Protein AF-A0A927ZRD4-F1 (afdb_monomer_lite)

Secondary structure (DSSP, 8-state):
-HHHHHHHHHHHHHHHHHHHHHHHHHHH--TTHHHHHHHHHHHHHHHHHT-GGGHHHHHHHHHHHHHHHHHHTHHHHHTT-S-HHHHHHHHHHHHHHHHHHHHHH-TTTHHHHHHHHHHHHHHHHHHHHHHHHHTTPPPPHHHHHHHHHHHHHHHHHHHHHHHHHHHHHHHTSPP---S------SSHHHHHHHHHHHHHHHTTSS-HHHHHHHHHHHHT-

Structure (mmCIF, N/CA/C/O backbone):
data_AF-A0A927ZRD4-F1
#
_entry.id   AF-A0A927ZRD4-F1
#
loop_
_atom_site.group_PDB
_atom_site.id
_atom_site.type_symbol
_atom_site.label_atom_id
_atom_site.label_alt_id
_atom_site.label_comp_id
_atom_site.label_asym_id
_atom_site.label_entity_id
_atom_site.label_seq_id
_atom_site.pdbx_PDB_ins_code
_atom_site.Cartn_x
_atom_site.Cartn_y
_atom_site.Cartn_z
_atom_site.occupancy
_atom_site.B_iso_or_equiv
_atom_site.auth_seq_id
_atom_site.auth_comp_id
_atom_site.auth_asym_id
_atom_site.auth_atom_id
_atom_site.pdbx_PDB_model_num
ATOM 1 N N . MET A 1 1 ? -7.670 -9.971 23.718 1.00 43.56 1 MET A N 1
ATOM 2 C CA . MET A 1 1 ? -6.197 -10.006 23.537 1.00 43.56 1 MET A CA 1
ATOM 3 C C . MET A 1 1 ? -5.772 -9.924 22.070 1.00 43.56 1 MET A C 1
ATOM 5 O O . MET A 1 1 ? -4.787 -9.259 21.791 1.00 43.56 1 MET A O 1
ATOM 9 N N . GLU A 1 2 ? -6.525 -10.505 21.134 1.00 60.00 2 GLU A N 1
ATOM 10 C CA . GLU A 1 2 ? -6.170 -10.626 19.706 1.00 60.00 2 GLU A CA 1
ATOM 11 C C . GLU A 1 2 ? -5.860 -9.298 18.975 1.00 60.00 2 GLU A C 1
ATOM 13 O O . GLU A 1 2 ? -4.863 -9.189 18.267 1.00 60.00 2 GLU A O 1
ATOM 18 N N . ASN A 1 3 ? -6.632 -8.236 19.227 1.00 72.81 3 ASN A N 1
ATOM 19 C CA . ASN A 1 3 ? -6.492 -6.964 18.502 1.00 72.81 3 ASN A CA 1
ATOM 20 C C . ASN A 1 3 ? -5.191 -6.188 18.832 1.00 72.81 3 ASN A C 1
ATOM 22 O O . ASN A 1 3 ? -4.640 -5.487 17.986 1.00 72.81 3 ASN A O 1
ATOM 26 N N . LYS A 1 4 ? -4.644 -6.341 20.050 1.00 82.62 4 LYS A N 1
ATOM 27 C CA . LYS A 1 4 ? -3.383 -5.677 20.439 1.00 82.62 4 LYS A CA 1
ATOM 28 C C . LYS A 1 4 ? -2.192 -6.255 19.668 1.00 82.62 4 LYS A C 1
ATOM 30 O O . LYS A 1 4 ? -1.323 -5.502 19.240 1.00 82.62 4 LYS A O 1
ATOM 35 N N . ASN A 1 5 ? -2.188 -7.570 19.455 1.00 90.88 5 ASN A N 1
ATOM 36 C CA . ASN A 1 5 ? -1.129 -8.248 18.711 1.00 90.88 5 ASN A CA 1
ATOM 37 C C . ASN A 1 5 ? -1.177 -7.874 17.225 1.00 90.88 5 ASN A C 1
ATOM 39 O O . ASN A 1 5 ? -0.147 -7.512 16.667 1.00 90.88 5 ASN A O 1
ATOM 43 N N . ILE A 1 6 ? -2.370 -7.854 16.616 1.00 93.75 6 ILE A N 1
ATOM 44 C CA . ILE A 1 6 ? -2.560 -7.426 15.218 1.00 93.75 6 ILE A CA 1
ATOM 45 C C . ILE A 1 6 ? -2.049 -5.995 15.015 1.00 93.75 6 ILE A C 1
ATOM 47 O O . ILE A 1 6 ? -1.264 -5.747 14.099 1.00 93.75 6 ILE A O 1
ATOM 51 N N . LYS A 1 7 ? -2.416 -5.063 15.905 1.00 94.81 7 LYS A N 1
ATOM 52 C CA . LYS A 1 7 ? -1.938 -3.678 15.829 1.00 94.81 7 LYS A CA 1
ATOM 53 C C . LYS A 1 7 ? -0.414 -3.592 15.902 1.00 94.81 7 LYS A C 1
ATOM 55 O O . LYS A 1 7 ? 0.190 -2.907 15.085 1.00 94.81 7 LYS A O 1
ATOM 60 N N . ASN A 1 8 ? 0.212 -4.291 16.849 1.00 95.44 8 ASN A N 1
ATOM 61 C CA . ASN A 1 8 ? 1.666 -4.261 17.016 1.00 95.44 8 ASN A CA 1
ATOM 62 C C . ASN A 1 8 ? 2.405 -4.818 15.791 1.00 95.44 8 ASN A C 1
ATOM 64 O O . ASN A 1 8 ? 3.410 -4.248 15.378 1.00 95.44 8 ASN A O 1
ATOM 68 N N . ILE A 1 9 ? 1.892 -5.892 15.184 1.00 96.38 9 ILE A N 1
ATOM 69 C CA . ILE A 1 9 ? 2.464 -6.445 13.949 1.00 96.38 9 ILE A CA 1
ATOM 70 C C . ILE A 1 9 ? 2.274 -5.457 12.791 1.00 96.38 9 ILE A C 1
ATOM 72 O O . ILE A 1 9 ? 3.209 -5.220 12.036 1.00 96.38 9 ILE A O 1
ATOM 76 N N . THR A 1 10 ? 1.109 -4.808 12.692 1.00 97.00 10 THR A N 1
ATOM 77 C CA . THR A 1 10 ? 0.860 -3.765 11.679 1.00 97.00 10 THR A CA 1
ATOM 78 C C . THR A 1 10 ? 1.853 -2.609 11.824 1.00 97.00 10 THR A C 1
ATOM 80 O O . THR A 1 10 ? 2.454 -2.186 10.841 1.00 97.00 10 THR A O 1
ATOM 83 N N . VAL A 1 11 ? 2.069 -2.129 13.056 1.00 97.56 11 VAL A N 1
ATOM 84 C CA . VAL A 1 11 ? 3.073 -1.099 13.369 1.00 97.56 11 VAL A CA 1
ATOM 85 C C . VAL A 1 11 ? 4.456 -1.547 12.913 1.00 97.56 11 VAL A C 1
ATOM 87 O O . VAL A 1 11 ? 5.153 -0.767 12.276 1.00 97.56 11 VAL A O 1
ATOM 90 N N . LEU A 1 12 ? 4.840 -2.795 13.196 1.00 97.75 12 LEU A N 1
ATOM 91 C CA . LEU A 1 12 ? 6.134 -3.332 12.786 1.00 97.75 12 LEU A CA 1
ATOM 92 C C . LEU A 1 12 ? 6.287 -3.344 11.259 1.00 97.75 12 LEU A C 1
ATOM 94 O O . LEU A 1 12 ? 7.311 -2.885 10.764 1.00 97.75 12 LEU A O 1
ATOM 98 N N . CYS A 1 13 ? 5.273 -3.801 10.514 1.00 97.88 13 CYS A N 1
ATOM 99 C CA . CYS A 1 13 ? 5.297 -3.788 9.048 1.00 97.88 13 CYS A CA 1
ATOM 100 C C . CYS A 1 13 ? 5.581 -2.383 8.505 1.00 97.88 13 CYS A C 1
ATOM 102 O O . CYS A 1 13 ? 6.523 -2.201 7.735 1.00 97.88 13 CYS A O 1
ATOM 104 N N . PHE A 1 14 ? 4.816 -1.381 8.948 1.00 97.62 14 PHE A N 1
ATOM 105 C CA . PHE A 1 14 ? 4.994 -0.009 8.471 1.00 97.62 14 PHE A CA 1
ATOM 106 C C . PHE A 1 14 ? 6.270 0.655 9.000 1.00 97.62 14 PHE A C 1
ATOM 108 O O . PHE A 1 14 ? 6.873 1.432 8.273 1.00 97.62 14 PHE A O 1
ATOM 115 N N . ALA A 1 15 ? 6.741 0.314 10.201 1.00 98.12 15 ALA A N 1
ATOM 116 C CA . ALA A 1 15 ? 8.007 0.827 10.726 1.00 98.12 15 ALA A CA 1
ATOM 117 C C . ALA A 1 15 ? 9.212 0.309 9.930 1.00 98.12 15 ALA A C 1
ATOM 119 O O . ALA A 1 15 ? 10.132 1.074 9.637 1.00 98.12 15 ALA A O 1
ATOM 120 N N . VAL A 1 16 ? 9.201 -0.969 9.535 1.00 98.00 16 VAL A N 1
ATOM 121 C CA . VAL A 1 16 ? 10.247 -1.525 8.666 1.00 98.00 16 VAL A CA 1
ATOM 122 C C . VAL A 1 16 ? 10.171 -0.899 7.272 1.00 98.00 16 VAL A C 1
ATOM 124 O O . VAL A 1 16 ? 11.209 -0.531 6.730 1.00 98.00 16 VAL A O 1
ATOM 127 N N . ILE A 1 17 ? 8.965 -0.690 6.728 1.00 96.69 17 ILE A N 1
ATOM 128 C CA . ILE A 1 17 ? 8.761 0.064 5.478 1.00 96.69 17 ILE A CA 1
ATOM 129 C C . ILE A 1 17 ? 9.369 1.468 5.583 1.00 96.69 17 ILE A C 1
ATOM 131 O O . ILE A 1 17 ? 10.148 1.844 4.715 1.00 96.69 17 ILE A O 1
ATOM 135 N N . THR A 1 18 ? 9.114 2.205 6.669 1.00 96.81 18 THR A N 1
ATOM 136 C CA . THR A 1 18 ? 9.734 3.519 6.900 1.00 96.81 18 THR A CA 1
ATOM 137 C C . THR A 1 18 ? 11.256 3.438 6.940 1.00 96.81 18 THR A C 1
ATOM 139 O O . THR A 1 18 ? 11.927 4.286 6.359 1.00 96.81 18 THR A O 1
ATOM 142 N N . GLY A 1 19 ? 11.824 2.411 7.577 1.00 96.25 19 GLY A N 1
ATOM 143 C CA . GLY A 1 19 ? 13.271 2.182 7.566 1.00 96.25 19 GLY A CA 1
ATOM 144 C C . GLY A 1 19 ? 13.828 1.965 6.155 1.00 96.25 19 GLY A C 1
ATOM 145 O O . GLY A 1 19 ? 14.865 2.532 5.809 1.00 96.25 19 GLY A O 1
ATOM 146 N N . ILE A 1 20 ? 13.118 1.202 5.321 1.00 94.25 20 ILE A N 1
ATOM 147 C CA . ILE A 1 20 ? 13.476 0.989 3.913 1.00 94.25 20 ILE A CA 1
ATOM 148 C C . ILE A 1 20 ? 13.349 2.297 3.112 1.00 94.25 20 ILE A C 1
ATOM 150 O O . ILE A 1 20 ? 14.254 2.633 2.350 1.00 94.25 20 ILE A O 1
ATOM 154 N N . ASP A 1 21 ? 12.283 3.075 3.316 1.00 93.19 21 ASP A N 1
ATOM 155 C CA . ASP A 1 21 ? 12.101 4.377 2.663 1.00 93.19 21 ASP A CA 1
ATOM 156 C C . ASP A 1 21 ? 13.238 5.350 3.031 1.00 93.19 21 ASP A C 1
ATOM 158 O O . ASP A 1 21 ? 13.761 6.054 2.165 1.00 93.19 21 ASP A O 1
ATOM 162 N N . ILE A 1 22 ? 13.672 5.363 4.300 1.00 94.31 22 ILE A N 1
ATOM 163 C CA . ILE A 1 22 ? 14.818 6.163 4.765 1.00 94.31 22 ILE A CA 1
ATOM 164 C C . ILE A 1 22 ? 16.103 5.695 4.082 1.00 94.31 22 ILE A C 1
ATOM 166 O O . ILE A 1 22 ? 16.878 6.523 3.601 1.00 94.31 22 ILE A O 1
ATOM 170 N N . PHE A 1 23 ? 16.327 4.382 4.000 1.00 92.44 23 PHE A N 1
ATOM 171 C CA . PHE A 1 23 ? 17.481 3.830 3.295 1.00 92.44 23 PHE A CA 1
ATOM 172 C C . PHE A 1 23 ? 17.508 4.286 1.829 1.00 92.44 23 PHE A C 1
ATOM 174 O O . PHE A 1 23 ? 18.545 4.756 1.354 1.00 92.44 23 PHE A O 1
ATOM 181 N N . TYR A 1 24 ? 16.373 4.237 1.126 1.00 89.81 24 TYR A N 1
ATOM 182 C CA . TYR A 1 24 ? 16.264 4.736 -0.247 1.00 89.81 24 TYR A CA 1
ATOM 183 C C . TYR A 1 24 ? 16.439 6.253 -0.354 1.00 89.81 24 TYR A C 1
ATOM 185 O O . TYR A 1 24 ? 17.014 6.735 -1.330 1.00 89.8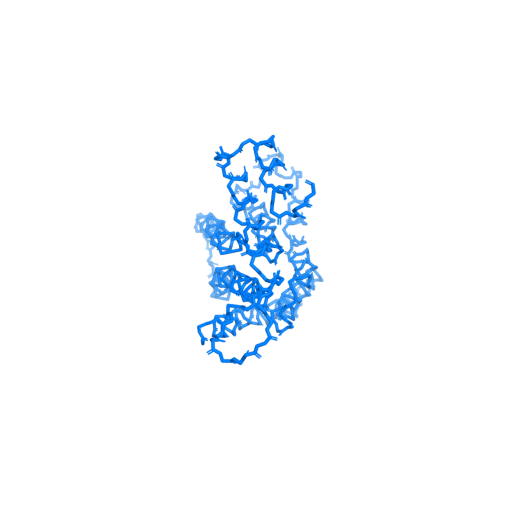1 24 TYR A O 1
ATOM 193 N N . LEU A 1 25 ? 15.966 7.031 0.621 1.00 89.88 25 LEU A N 1
ATOM 194 C CA . LEU A 1 25 ? 16.183 8.478 0.655 1.00 89.88 25 LEU A CA 1
ATOM 195 C C . LEU A 1 25 ? 17.678 8.817 0.762 1.00 89.88 25 LEU A C 1
ATOM 197 O O . LEU A 1 25 ? 18.161 9.664 0.013 1.00 89.88 25 LEU A O 1
ATOM 201 N N . VAL A 1 26 ? 18.406 8.131 1.648 1.00 88.75 26 VAL A N 1
ATOM 202 C CA . VAL A 1 26 ? 19.836 8.375 1.899 1.00 88.75 26 VAL A CA 1
ATOM 203 C C . VAL A 1 26 ? 20.713 7.882 0.748 1.00 88.75 26 VAL A C 1
ATOM 205 O O . VAL A 1 26 ? 21.649 8.569 0.354 1.00 88.75 26 VAL A O 1
ATOM 208 N N . THR A 1 27 ? 20.426 6.701 0.195 1.00 85.44 27 THR A N 1
ATOM 209 C CA . THR A 1 27 ? 21.297 6.073 -0.816 1.00 85.44 27 THR A CA 1
ATOM 210 C C . THR A 1 27 ? 21.056 6.578 -2.234 1.00 85.44 27 THR A C 1
ATOM 212 O O . THR A 1 27 ? 22.009 6.682 -3.001 1.00 85.44 27 THR A O 1
ATOM 215 N N . ALA A 1 28 ? 19.816 6.921 -2.594 1.00 73.44 28 ALA A N 1
ATOM 216 C CA . ALA A 1 28 ? 19.490 7.379 -3.944 1.00 73.44 28 ALA A CA 1
ATOM 217 C C . ALA A 1 28 ? 19.459 8.914 -4.082 1.00 73.44 28 ALA A C 1
ATOM 219 O O . ALA A 1 28 ? 19.355 9.409 -5.202 1.00 73.44 28 ALA A O 1
ATOM 220 N N . PHE A 1 29 ? 19.515 9.684 -2.982 1.00 62.12 29 PHE A N 1
ATOM 221 C CA . PHE A 1 29 ? 19.408 11.159 -2.978 1.00 62.12 29 PHE A CA 1
ATOM 222 C C . PHE A 1 29 ? 18.219 11.701 -3.794 1.00 62.12 29 PHE A C 1
ATOM 224 O O . PHE A 1 29 ? 18.262 12.769 -4.403 1.00 62.12 29 PHE A O 1
ATOM 231 N N . HIS A 1 30 ? 17.117 10.955 -3.822 1.00 67.69 30 HIS A N 1
ATOM 232 C CA . HIS A 1 30 ? 15.898 11.386 -4.491 1.00 67.69 30 HIS A CA 1
ATOM 233 C C . HIS A 1 30 ? 15.003 12.081 -3.469 1.00 67.69 30 HIS A C 1
ATOM 235 O O . HIS A 1 30 ? 14.360 11.417 -2.661 1.00 67.69 30 HIS A O 1
ATOM 241 N N . TYR A 1 31 ? 14.913 13.415 -3.532 1.00 66.81 31 TYR A N 1
ATOM 242 C CA . TYR A 1 31 ? 14.034 14.225 -2.667 1.00 66.81 31 TYR A CA 1
ATOM 243 C C . TYR A 1 31 ? 12.572 13.744 -2.668 1.00 66.81 31 TYR A C 1
ATOM 245 O O . TYR A 1 31 ? 11.834 13.984 -1.721 1.00 66.81 31 TYR A O 1
ATOM 253 N N . TRP A 1 32 ? 12.152 13.010 -3.699 1.00 68.19 32 TRP A N 1
ATOM 254 C CA . TRP A 1 32 ? 10.826 12.398 -3.790 1.00 68.19 32 TRP A CA 1
ATOM 255 C C . TRP A 1 32 ? 10.602 11.262 -2.787 1.00 68.19 32 TRP A C 1
ATOM 257 O O . TRP A 1 32 ? 9.475 11.083 -2.326 1.00 68.19 32 TRP A O 1
ATOM 267 N N . ASN A 1 33 ? 11.662 10.571 -2.363 1.00 81.81 33 ASN A N 1
ATOM 268 C CA . ASN A 1 33 ? 11.584 9.548 -1.320 1.00 81.81 33 ASN A CA 1
ATOM 269 C C . ASN A 1 33 ? 11.241 10.160 0.047 1.00 81.81 33 ASN A C 1
ATOM 271 O O . ASN A 1 33 ? 10.740 9.455 0.917 1.00 81.81 33 ASN A O 1
ATOM 275 N N . LEU A 1 34 ? 11.418 11.480 0.224 1.00 90.56 34 LEU A N 1
ATOM 276 C CA . LEU A 1 34 ? 10.986 12.181 1.433 1.00 90.56 34 LEU A CA 1
ATOM 277 C C . LEU A 1 34 ? 9.472 12.064 1.629 1.00 90.56 34 LEU A C 1
ATOM 279 O O . LEU A 1 34 ? 9.022 11.879 2.754 1.00 90.56 34 LEU A O 1
ATOM 283 N N . SER A 1 35 ? 8.688 12.128 0.545 1.00 92.81 35 SER A N 1
ATOM 284 C CA . SER A 1 35 ? 7.236 11.943 0.634 1.00 92.81 35 SER A CA 1
ATOM 285 C C . SER A 1 35 ? 6.880 10.543 1.136 1.00 92.81 35 SER A C 1
ATOM 287 O O . SER A 1 35 ? 6.097 10.429 2.071 1.00 92.81 35 SER A O 1
ATOM 289 N N . SER A 1 36 ? 7.526 9.490 0.629 1.00 92.56 36 SER A N 1
ATOM 290 C CA . SER A 1 36 ? 7.322 8.121 1.117 1.00 92.56 36 SER A CA 1
ATOM 291 C C . SER A 1 36 ? 7.683 7.974 2.595 1.00 92.56 36 SER A C 1
ATOM 293 O O . SER A 1 36 ? 6.879 7.441 3.354 1.00 92.56 36 SER A O 1
ATOM 295 N N . VAL A 1 37 ? 8.829 8.525 3.024 1.00 95.44 37 VAL A N 1
ATOM 296 C CA . VAL A 1 37 ? 9.261 8.515 4.435 1.00 95.44 37 VAL A CA 1
ATOM 297 C C . VAL A 1 37 ? 8.241 9.213 5.332 1.00 95.44 37 VAL A C 1
ATOM 299 O O . VAL A 1 37 ? 7.834 8.660 6.351 1.00 95.44 37 VAL A O 1
ATOM 302 N N . LEU A 1 38 ? 7.807 10.423 4.962 1.00 95.44 38 LEU A N 1
ATOM 303 C CA . LEU A 1 38 ? 6.792 11.163 5.716 1.00 95.44 38 LEU A CA 1
ATOM 304 C C . LEU A 1 38 ? 5.470 10.394 5.754 1.00 95.44 38 LEU A C 1
ATOM 306 O O . LEU A 1 38 ? 4.830 10.313 6.803 1.00 95.44 38 LEU A O 1
ATOM 310 N N . GLY A 1 39 ? 5.089 9.798 4.625 1.00 95.75 39 GLY A N 1
ATOM 311 C CA . GLY A 1 39 ? 3.897 8.981 4.490 1.00 95.75 39 GLY A CA 1
ATOM 312 C C . GLY A 1 39 ? 3.902 7.802 5.452 1.00 95.75 39 GLY A C 1
ATOM 313 O O . GLY A 1 39 ? 3.042 7.715 6.328 1.00 95.75 39 GLY A O 1
ATOM 314 N N . SER A 1 40 ? 4.897 6.921 5.338 1.00 95.88 40 SER A N 1
ATOM 315 C CA . SER A 1 40 ? 4.995 5.710 6.154 1.00 95.88 40 SER A CA 1
ATOM 316 C C . SER A 1 40 ? 5.197 6.023 7.642 1.00 95.88 40 SER A C 1
ATOM 318 O O . SER A 1 40 ? 4.539 5.402 8.481 1.00 95.88 40 SER A O 1
ATOM 320 N N . ALA A 1 41 ? 5.977 7.053 7.990 1.00 97.44 41 ALA A N 1
ATOM 321 C CA . ALA A 1 41 ? 6.132 7.495 9.377 1.00 97.44 41 ALA A CA 1
ATOM 322 C C . ALA A 1 41 ? 4.801 7.968 9.993 1.00 97.44 41 ALA A C 1
ATOM 324 O O . ALA A 1 41 ? 4.473 7.604 11.125 1.00 97.44 41 ALA A O 1
ATOM 325 N N . LEU A 1 42 ? 3.991 8.730 9.248 1.00 97.56 42 LEU A N 1
ATOM 326 C CA . LEU A 1 42 ? 2.665 9.153 9.706 1.00 97.56 42 LEU A CA 1
ATOM 327 C C . LEU A 1 42 ? 1.709 7.969 9.888 1.00 97.56 42 LEU A C 1
ATOM 329 O O . LEU A 1 42 ? 0.930 7.972 10.841 1.00 97.56 42 LEU A O 1
ATOM 333 N N . LEU A 1 43 ? 1.787 6.936 9.042 1.00 97.44 43 LEU A N 1
ATOM 334 C CA . LEU A 1 43 ? 0.999 5.708 9.222 1.00 97.44 43 LEU A CA 1
ATOM 335 C C . LEU A 1 43 ? 1.375 4.978 10.519 1.00 97.44 43 LEU A C 1
ATOM 337 O O . LEU A 1 43 ? 0.488 4.545 11.259 1.00 97.44 43 LEU A O 1
ATOM 341 N N . VAL A 1 44 ? 2.669 4.900 10.841 1.00 97.94 44 VAL A N 1
ATOM 342 C CA . VAL A 1 44 ? 3.153 4.346 12.116 1.00 97.94 44 VAL A CA 1
ATOM 343 C C . VAL A 1 44 ? 2.615 5.153 13.299 1.00 97.94 44 VAL A C 1
ATOM 345 O O . VAL A 1 44 ? 2.054 4.578 14.235 1.00 97.94 44 VAL A O 1
ATOM 348 N N . ILE A 1 45 ? 2.717 6.484 13.250 1.00 97.31 45 ILE A N 1
ATOM 349 C CA . ILE A 1 45 ? 2.216 7.368 14.313 1.00 97.31 45 ILE A CA 1
ATOM 350 C C . ILE A 1 45 ? 0.696 7.229 14.467 1.00 97.31 45 ILE A C 1
ATOM 352 O O . ILE A 1 45 ? 0.200 7.143 15.594 1.00 97.31 45 ILE A O 1
ATOM 356 N N . ALA A 1 46 ? -0.052 7.150 13.365 1.00 96.31 46 ALA A N 1
ATOM 357 C CA . ALA A 1 46 ? -1.498 6.945 13.383 1.00 96.31 46 ALA A CA 1
ATOM 358 C C . ALA A 1 46 ? -1.876 5.641 14.106 1.00 96.31 46 ALA A C 1
ATOM 360 O O . ALA A 1 46 ? -2.782 5.637 14.939 1.00 96.31 46 ALA A O 1
ATOM 361 N N . LEU A 1 47 ? -1.150 4.546 13.861 1.00 95.69 47 LEU A N 1
ATOM 362 C CA . LEU A 1 47 ? -1.371 3.264 14.540 1.00 95.69 47 LEU A CA 1
ATOM 363 C C . LEU A 1 47 ? -0.984 3.301 16.026 1.00 95.69 47 LEU A C 1
ATOM 365 O O . LEU A 1 47 ? -1.712 2.775 16.876 1.00 95.69 47 LEU A O 1
ATOM 369 N N . LEU A 1 48 ? 0.149 3.923 16.362 1.00 95.00 48 LEU A N 1
ATOM 370 C CA . LEU A 1 48 ? 0.607 4.050 17.748 1.00 95.00 48 LEU A CA 1
ATOM 371 C C . LEU A 1 48 ? -0.390 4.858 18.583 1.00 95.00 48 LEU A C 1
ATOM 373 O O . LEU A 1 48 ? -0.822 4.399 19.642 1.00 95.00 48 LEU A O 1
ATOM 377 N N . THR A 1 49 ? -0.827 6.001 18.054 1.00 94.25 49 THR A N 1
ATOM 378 C CA . THR A 1 49 ? -1.820 6.882 18.690 1.00 94.25 49 THR A CA 1
ATOM 379 C C . THR A 1 49 ? -3.251 6.360 18.572 1.00 94.25 49 THR A C 1
ATOM 381 O O . THR A 1 49 ? -4.126 6.810 19.300 1.00 94.25 49 THR A O 1
ATOM 384 N N . SER A 1 50 ? -3.491 5.357 17.717 1.00 92.50 50 SER A N 1
ATOM 385 C CA . SER A 1 50 ? -4.829 4.836 17.395 1.00 92.50 50 SER A CA 1
ATOM 386 C C . SER A 1 50 ? -5.775 5.921 16.853 1.00 92.50 50 SER A C 1
ATOM 388 O O . SER A 1 50 ? -6.986 5.845 17.051 1.00 92.50 50 SER A O 1
ATOM 390 N N . THR A 1 51 ? -5.220 6.909 16.141 1.00 92.31 51 THR A N 1
ATOM 391 C CA . THR A 1 51 ? -5.954 8.046 15.574 1.00 92.31 51 THR A CA 1
ATOM 392 C C . THR A 1 51 ? -6.088 7.880 14.057 1.00 92.31 51 THR A C 1
ATOM 394 O O . THR A 1 51 ? -5.141 8.185 13.326 1.00 92.31 51 THR A O 1
ATOM 397 N N . PRO A 1 52 ? -7.247 7.432 13.536 1.00 90.94 52 PRO A N 1
ATOM 398 C CA . PRO A 1 52 ? -7.397 7.123 12.114 1.00 90.94 52 PRO A CA 1
ATOM 399 C C . PRO A 1 52 ? -7.208 8.351 11.218 1.00 90.94 52 PRO A C 1
ATOM 401 O O . PRO A 1 52 ? -6.651 8.234 10.130 1.00 90.94 52 PRO A O 1
ATOM 404 N N . LEU A 1 53 ? -7.585 9.546 11.682 1.00 91.88 53 LEU A N 1
ATOM 405 C CA . LEU A 1 53 ? -7.457 10.779 10.901 1.00 91.88 53 LEU A CA 1
ATOM 406 C C . LEU A 1 53 ? -5.994 11.125 10.565 1.00 91.88 53 LEU A C 1
ATOM 408 O O . LEU A 1 53 ? -5.730 11.656 9.490 1.00 91.88 53 LEU A O 1
ATOM 412 N N . LEU A 1 54 ? -5.032 10.758 11.425 1.00 91.94 54 LEU A N 1
ATOM 413 C CA . LEU A 1 54 ? -3.601 10.960 11.152 1.00 91.94 54 LEU A CA 1
ATOM 414 C C . LEU A 1 54 ? -3.090 10.099 9.989 1.00 91.94 54 LEU A C 1
ATOM 416 O O . LEU A 1 54 ? -2.067 10.426 9.394 1.00 91.94 54 LEU A O 1
ATOM 420 N N . SER A 1 55 ? -3.793 9.020 9.637 1.00 94.62 55 SER A N 1
ATOM 421 C CA . SER A 1 55 ? -3.396 8.191 8.497 1.00 94.62 55 SER A CA 1
ATOM 422 C C . SER A 1 55 ? -3.680 8.845 7.147 1.00 94.62 55 SER A C 1
ATOM 424 O O . SER A 1 55 ? -3.015 8.516 6.171 1.00 94.62 55 SER A O 1
ATOM 426 N N . VAL A 1 56 ? -4.620 9.796 7.083 1.00 95.50 56 VAL A N 1
ATOM 427 C CA . VAL A 1 56 ? -4.986 10.502 5.846 1.00 95.50 56 VAL A CA 1
ATOM 428 C C . VAL A 1 56 ? -3.782 11.212 5.225 1.00 95.50 56 VAL A C 1
ATOM 430 O O . VAL A 1 56 ? -3.442 10.872 4.092 1.00 95.50 56 VAL A O 1
ATOM 433 N N . PRO A 1 57 ? -3.080 12.134 5.918 1.00 96.06 57 PRO A N 1
ATOM 434 C CA . PRO A 1 57 ? -1.887 12.753 5.348 1.00 96.06 57 PRO A CA 1
ATOM 435 C C . PRO A 1 57 ? -0.794 11.719 5.051 1.00 96.06 57 PRO A C 1
ATOM 437 O O . PRO A 1 57 ? -0.113 11.850 4.040 1.00 96.06 57 PRO A O 1
ATOM 440 N N . GLY A 1 58 ? -0.672 10.657 5.859 1.00 95.69 58 GLY A N 1
ATOM 441 C CA . GLY A 1 58 ? 0.267 9.564 5.598 1.00 95.69 58 GLY A CA 1
ATOM 442 C C . GLY A 1 58 ? 0.036 8.894 4.239 1.00 95.69 58 GLY A C 1
ATOM 443 O O . GLY A 1 58 ? 0.957 8.746 3.438 1.00 95.69 58 GLY A O 1
ATOM 444 N N . PHE A 1 59 ? -1.217 8.565 3.933 1.00 95.94 59 PHE A N 1
ATOM 445 C CA . PHE A 1 59 ? -1.592 8.008 2.638 1.00 95.94 59 PHE A CA 1
ATOM 446 C C . PHE A 1 59 ? -1.485 9.014 1.497 1.00 95.94 59 PHE A C 1
ATOM 448 O O . PHE A 1 59 ? -1.026 8.641 0.423 1.00 95.94 59 PHE A O 1
ATOM 455 N N . VAL A 1 60 ? -1.834 10.286 1.715 1.00 95.44 60 VAL A N 1
ATOM 456 C CA . VAL A 1 60 ? -1.632 11.339 0.706 1.00 95.44 60 VAL A CA 1
ATOM 457 C C . VAL A 1 60 ? -0.160 11.417 0.309 1.00 95.44 60 VAL A C 1
ATOM 459 O O . VAL A 1 60 ? 0.148 11.369 -0.878 1.00 95.44 60 VAL A O 1
ATOM 462 N N . PHE A 1 61 ? 0.752 11.466 1.282 1.00 95.06 61 PHE A N 1
ATOM 463 C CA . PHE A 1 61 ? 2.185 11.475 1.007 1.00 95.06 61 PHE A CA 1
ATOM 464 C C . PHE A 1 61 ? 2.657 10.196 0.301 1.00 95.06 61 PHE A C 1
ATOM 466 O O . PHE A 1 61 ? 3.427 10.288 -0.653 1.00 95.06 61 PHE A O 1
ATOM 473 N N . GLY A 1 62 ? 2.144 9.025 0.695 1.00 92.12 62 GLY A N 1
ATOM 474 C CA . GLY A 1 62 ? 2.445 7.748 0.035 1.00 92.12 62 GLY A CA 1
ATOM 475 C C . GLY A 1 62 ? 1.963 7.652 -1.421 1.00 92.12 62 GLY A C 1
ATOM 476 O O . GLY A 1 62 ? 2.572 6.953 -2.225 1.00 92.12 62 GLY A O 1
ATOM 477 N N . ILE A 1 63 ? 0.911 8.388 -1.796 1.00 94.00 63 ILE A N 1
ATOM 478 C CA . ILE A 1 63 ? 0.371 8.417 -3.166 1.00 94.00 63 ILE A CA 1
ATOM 479 C C . ILE A 1 63 ? 1.239 9.257 -4.121 1.00 94.00 63 ILE A C 1
ATOM 481 O O . ILE A 1 63 ? 1.269 8.989 -5.326 1.00 94.00 63 ILE A O 1
ATOM 485 N N . ILE A 1 64 ? 1.950 10.271 -3.615 1.00 93.50 64 ILE A N 1
ATOM 486 C CA . ILE A 1 64 ? 2.680 11.257 -4.435 1.00 93.50 64 ILE A CA 1
ATOM 487 C C . ILE A 1 64 ? 3.632 10.611 -5.458 1.00 93.50 64 ILE A C 1
ATOM 489 O O . ILE A 1 64 ? 3.580 11.014 -6.627 1.00 93.50 64 ILE A O 1
ATOM 493 N N . PRO A 1 65 ? 4.465 9.608 -5.108 1.00 91.06 65 PRO A N 1
ATOM 494 C CA . PRO A 1 65 ? 5.348 8.959 -6.076 1.00 91.06 65 PRO A CA 1
ATOM 495 C C . PRO A 1 65 ? 4.596 8.344 -7.262 1.00 91.06 65 PRO A C 1
ATOM 497 O O . PRO A 1 65 ? 5.058 8.439 -8.403 1.00 91.06 65 PRO A O 1
ATOM 500 N N . ALA A 1 66 ? 3.422 7.757 -7.015 1.00 92.62 66 ALA A N 1
ATOM 501 C CA . ALA A 1 66 ? 2.595 7.144 -8.048 1.00 92.62 66 ALA A CA 1
ATOM 502 C C . ALA A 1 66 ? 1.961 8.202 -8.964 1.00 92.62 66 ALA A C 1
ATOM 504 O O . ALA A 1 66 ? 2.098 8.106 -10.184 1.00 92.62 66 ALA A O 1
ATOM 505 N N . ILE A 1 67 ? 1.363 9.258 -8.391 1.00 93.94 67 ILE A N 1
ATOM 506 C CA . ILE A 1 67 ? 0.805 10.385 -9.165 1.00 93.94 67 ILE A CA 1
ATOM 507 C C . ILE A 1 67 ? 1.883 11.023 -10.037 1.00 93.94 67 ILE A C 1
ATOM 509 O O . ILE A 1 67 ? 1.668 11.245 -11.226 1.00 93.94 67 ILE A O 1
ATOM 513 N N . ARG A 1 68 ? 3.059 11.297 -9.466 1.00 91.62 68 ARG A N 1
ATOM 514 C CA . ARG A 1 68 ? 4.177 11.894 -10.198 1.00 91.62 68 ARG A CA 1
ATOM 515 C C . ARG A 1 68 ? 4.608 11.012 -11.363 1.00 91.62 68 ARG A C 1
ATOM 517 O O . ARG A 1 68 ? 4.791 11.518 -12.465 1.00 91.62 68 ARG A O 1
ATOM 524 N N . SER A 1 69 ? 4.808 9.720 -11.113 1.00 91.56 69 SER A N 1
ATOM 525 C CA . SER A 1 69 ? 5.290 8.795 -12.142 1.00 91.56 69 SER A CA 1
ATOM 526 C C . SER A 1 69 ? 4.297 8.690 -13.296 1.00 91.56 69 SER A C 1
ATOM 528 O O . SER A 1 69 ? 4.709 8.734 -14.452 1.00 91.56 69 SER A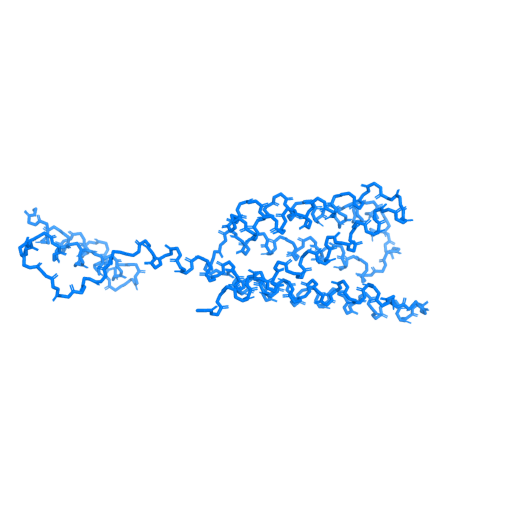 O 1
ATOM 530 N N . PHE A 1 70 ? 2.998 8.672 -12.987 1.00 93.81 70 PHE A N 1
ATOM 531 C CA . PHE A 1 70 ? 1.941 8.753 -13.987 1.00 93.81 70 PHE A CA 1
ATOM 532 C C . PHE A 1 70 ? 1.976 10.077 -14.767 1.00 93.81 70 PHE A C 1
ATOM 534 O O . PHE A 1 70 ? 1.995 10.068 -15.995 1.00 93.81 70 PHE A O 1
ATOM 541 N N . ALA A 1 71 ? 2.045 11.216 -14.070 1.00 94.12 71 ALA A N 1
ATOM 542 C CA . ALA A 1 71 ? 2.012 12.542 -14.685 1.00 94.12 71 ALA A CA 1
ATOM 543 C C . ALA A 1 71 ? 3.217 12.811 -15.600 1.00 94.12 71 ALA A C 1
ATOM 545 O O . ALA A 1 71 ? 3.046 13.288 -16.719 1.00 94.12 71 ALA A O 1
ATOM 546 N N . LEU A 1 72 ? 4.433 12.469 -15.161 1.00 93.38 72 LEU A N 1
ATOM 547 C CA . LEU A 1 72 ? 5.649 12.690 -15.952 1.00 93.38 72 LEU A CA 1
ATOM 548 C C . LEU A 1 72 ? 5.706 11.820 -17.209 1.00 93.38 72 LEU A C 1
ATOM 550 O O . LEU A 1 72 ? 6.290 12.227 -18.208 1.00 93.38 72 LEU A O 1
ATOM 554 N N . ASN A 1 73 ? 5.086 10.642 -17.170 1.00 94.19 73 ASN A N 1
ATOM 555 C CA . ASN A 1 73 ? 5.048 9.730 -18.305 1.00 94.19 73 ASN A CA 1
ATOM 556 C C . ASN A 1 73 ? 3.770 9.869 -19.136 1.00 94.19 73 ASN A C 1
ATOM 558 O O . ASN A 1 73 ? 3.597 9.110 -20.083 1.00 94.19 73 ASN A O 1
ATOM 562 N N . PHE A 1 74 ? 2.892 10.833 -18.843 1.00 93.69 74 PHE A N 1
ATOM 563 C CA . PHE A 1 74 ? 1.592 10.950 -19.507 1.00 93.69 74 PHE A CA 1
ATOM 564 C C . PHE A 1 74 ? 1.711 11.039 -21.034 1.00 93.69 74 PHE A C 1
ATOM 566 O O . PHE A 1 74 ? 1.019 10.319 -21.749 1.00 93.69 74 PHE A O 1
ATOM 573 N N . TYR A 1 75 ? 2.655 11.840 -21.540 1.00 95.56 75 TYR A N 1
ATOM 574 C CA . TYR A 1 75 ? 2.929 11.923 -22.977 1.00 95.56 75 TYR A CA 1
ATOM 575 C C . TYR A 1 75 ? 3.394 10.580 -23.568 1.00 95.56 75 TYR A C 1
ATOM 577 O O . TYR A 1 75 ? 2.963 10.180 -24.645 1.00 95.56 75 TYR A O 1
ATOM 585 N N . ALA A 1 76 ? 4.257 9.848 -22.869 1.00 95.19 76 ALA A N 1
ATOM 586 C CA . ALA A 1 76 ? 4.724 8.543 -23.330 1.00 95.19 76 ALA A CA 1
ATOM 587 C C . ALA A 1 76 ? 3.608 7.480 -23.265 1.00 95.19 76 ALA A C 1
ATOM 589 O O . ALA A 1 76 ? 3.541 6.606 -24.126 1.00 95.19 76 ALA A O 1
ATOM 590 N N . ILE A 1 77 ? 2.696 7.585 -22.290 1.00 93.88 77 ILE A N 1
ATOM 591 C CA . ILE A 1 77 ? 1.515 6.723 -22.157 1.00 93.88 77 ILE A CA 1
ATOM 592 C C . ILE A 1 77 ? 0.585 6.894 -23.360 1.00 93.88 77 ILE A C 1
ATOM 594 O O . ILE A 1 77 ? 0.224 5.900 -23.984 1.00 93.88 77 ILE A O 1
ATOM 598 N N . ILE A 1 78 ? 0.222 8.132 -23.720 1.00 94.50 78 ILE A N 1
ATOM 599 C CA . ILE A 1 78 ? -0.709 8.379 -24.839 1.00 94.50 78 ILE A CA 1
ATOM 600 C C . ILE A 1 78 ? -0.142 7.923 -26.190 1.00 94.50 78 ILE A C 1
ATOM 602 O O . ILE A 1 78 ? -0.905 7.588 -27.089 1.00 94.50 78 ILE A O 1
ATOM 606 N N . ASN A 1 79 ? 1.186 7.874 -26.318 1.00 95.75 79 ASN A N 1
ATOM 607 C CA . ASN A 1 79 ? 1.877 7.396 -27.514 1.00 95.75 79 ASN A CA 1
ATOM 608 C C . ASN A 1 79 ? 2.201 5.889 -27.471 1.00 95.75 79 ASN A C 1
ATOM 610 O O . ASN A 1 79 ? 2.827 5.373 -28.393 1.00 95.75 79 ASN A O 1
ATOM 614 N N . GLY A 1 80 ? 1.794 5.175 -26.414 1.00 93.44 80 GLY A N 1
ATOM 615 C CA . GLY A 1 80 ? 1.987 3.727 -26.289 1.00 93.44 80 GLY A CA 1
ATOM 616 C C . GLY A 1 80 ? 3.429 3.287 -26.016 1.00 93.44 80 GLY A C 1
ATOM 617 O O . GLY A 1 80 ? 3.754 2.122 -26.212 1.00 93.44 80 GLY A O 1
ATOM 618 N N . TRP A 1 81 ? 4.305 4.190 -25.568 1.00 95.25 81 TRP A N 1
ATOM 619 C CA . TRP A 1 81 ? 5.718 3.883 -25.292 1.00 95.25 81 TRP A CA 1
ATOM 620 C C . TRP A 1 81 ? 5.950 3.284 -23.906 1.00 95.25 81 TRP A C 1
ATOM 622 O O . TRP A 1 81 ? 7.039 2.797 -23.613 1.00 95.25 81 TRP A O 1
ATOM 632 N N . ILE A 1 82 ? 4.943 3.346 -23.035 1.00 94.75 82 ILE A N 1
ATOM 633 C CA . ILE A 1 82 ? 5.027 2.836 -21.671 1.00 94.75 82 ILE A CA 1
ATOM 634 C C . ILE A 1 82 ? 4.330 1.474 -21.594 1.00 94.75 82 ILE A C 1
ATOM 636 O O . ILE A 1 82 ? 3.137 1.390 -21.898 1.00 94.75 82 ILE A O 1
ATOM 640 N N . PRO A 1 83 ? 5.028 0.421 -21.136 1.00 94.00 83 PRO A N 1
ATOM 641 C CA . PRO A 1 83 ? 4.426 -0.879 -20.877 1.00 94.00 83 PRO A CA 1
ATOM 642 C C . PRO A 1 83 ? 3.223 -0.785 -19.936 1.00 94.00 83 PRO A C 1
ATOM 644 O O . PRO A 1 83 ? 3.268 -0.105 -18.905 1.00 94.00 83 PRO A O 1
ATOM 647 N N . LEU A 1 84 ? 2.166 -1.544 -20.239 1.00 92.56 84 LEU A N 1
ATOM 648 C CA . LEU A 1 84 ? 0.939 -1.568 -19.438 1.00 92.56 84 LEU A CA 1
ATOM 649 C C . LEU A 1 84 ? 1.206 -1.905 -17.960 1.00 92.56 84 LEU A C 1
ATOM 651 O O . LEU A 1 84 ? 0.557 -1.346 -17.082 1.00 92.56 84 LEU A O 1
ATOM 655 N N . ALA A 1 85 ? 2.194 -2.759 -17.675 1.00 94.31 85 ALA A N 1
ATOM 656 C CA . ALA A 1 85 ? 2.592 -3.116 -16.312 1.00 94.31 85 ALA A CA 1
ATOM 657 C C . ALA A 1 85 ? 3.025 -1.900 -15.468 1.00 94.31 85 ALA A C 1
ATOM 659 O O . ALA A 1 85 ? 2.684 -1.813 -14.290 1.00 94.31 85 ALA A O 1
ATOM 660 N N . LEU A 1 86 ? 3.718 -0.919 -16.062 1.00 93.2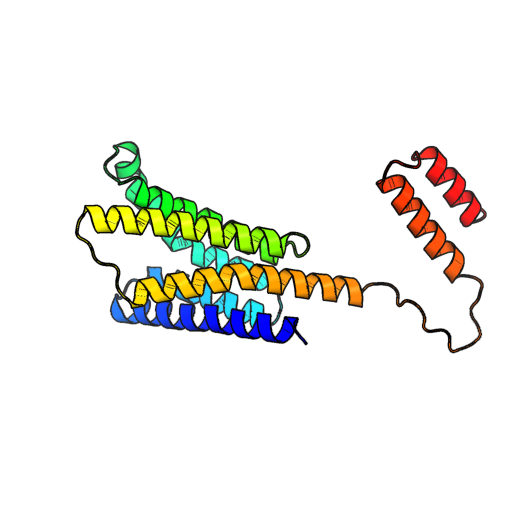5 86 LEU A N 1
ATOM 661 C CA . LEU A 1 86 ? 4.117 0.307 -15.358 1.00 93.25 86 LEU A CA 1
ATOM 662 C C . LEU A 1 86 ? 2.919 1.226 -15.101 1.00 93.25 86 LEU A C 1
ATOM 664 O O . LEU A 1 86 ? 2.803 1.808 -14.023 1.00 93.25 86 LEU A O 1
ATOM 668 N N . ILE A 1 87 ? 1.993 1.302 -16.058 1.00 94.19 87 ILE A N 1
ATOM 669 C CA . ILE A 1 87 ? 0.751 2.070 -15.912 1.00 94.19 87 ILE A CA 1
ATOM 670 C C . ILE A 1 87 ? -0.106 1.473 -14.788 1.00 94.19 87 ILE A C 1
ATOM 672 O O . ILE A 1 87 ? -0.554 2.201 -13.900 1.00 94.19 87 ILE A O 1
ATOM 676 N N . LEU A 1 88 ? -0.277 0.146 -14.787 1.00 93.94 88 LEU A N 1
ATOM 677 C CA . LEU A 1 88 ? -0.960 -0.592 -13.723 1.00 93.94 88 LEU A CA 1
ATOM 678 C C . LEU A 1 88 ? -0.275 -0.387 -12.372 1.00 93.94 88 LEU A C 1
ATOM 680 O O . LEU A 1 88 ? -0.966 -0.233 -11.368 1.00 93.94 88 LEU A O 1
ATOM 684 N N . ASN A 1 89 ? 1.057 -0.311 -12.341 1.00 93.31 89 ASN A N 1
ATOM 685 C CA . ASN A 1 89 ? 1.795 -0.011 -11.122 1.00 93.31 89 ASN A CA 1
ATOM 686 C C . ASN A 1 89 ? 1.447 1.366 -10.539 1.00 93.31 89 ASN A C 1
ATOM 688 O O . ASN A 1 89 ? 1.180 1.492 -9.344 1.00 93.31 89 ASN A O 1
ATOM 692 N N . TRP A 1 90 ? 1.393 2.410 -11.362 1.00 94.75 90 TRP A N 1
ATOM 693 C CA . TRP A 1 90 ? 1.100 3.754 -10.862 1.00 94.75 90 TRP A CA 1
ATOM 694 C C . TRP A 1 90 ? -0.375 3.936 -10.504 1.00 94.75 90 TRP A C 1
ATOM 696 O O . TRP A 1 90 ? -0.683 4.381 -9.400 1.00 94.75 90 TRP A O 1
ATOM 706 N N . ILE A 1 91 ? -1.294 3.536 -11.386 1.00 95.00 91 ILE A N 1
ATOM 707 C CA . ILE A 1 91 ? -2.737 3.641 -11.118 1.00 95.00 91 ILE A CA 1
ATOM 708 C C . ILE A 1 91 ? -3.122 2.743 -9.939 1.00 95.00 91 ILE A C 1
ATOM 710 O O . ILE A 1 91 ? -3.823 3.182 -9.028 1.00 95.00 91 ILE A O 1
ATOM 714 N N . GLY A 1 92 ? -2.618 1.507 -9.917 1.00 94.94 92 GLY A N 1
ATOM 715 C CA . GLY A 1 92 ? -2.831 0.566 -8.823 1.00 94.94 92 GLY A CA 1
ATOM 716 C C . GLY A 1 92 ? -2.333 1.119 -7.492 1.00 94.94 92 GLY A C 1
ATOM 717 O O . GLY A 1 92 ? -3.062 1.050 -6.510 1.00 94.94 92 GLY A O 1
ATOM 718 N N . GLY A 1 93 ? -1.156 1.755 -7.463 1.00 94.25 93 GLY A N 1
ATOM 719 C CA . GLY A 1 93 ? -0.647 2.428 -6.264 1.00 94.25 93 GLY A CA 1
ATOM 720 C C . GLY A 1 93 ? -1.603 3.503 -5.734 1.00 94.25 93 GLY A C 1
ATOM 721 O O . GLY A 1 93 ? -1.925 3.504 -4.547 1.00 94.25 93 GLY A O 1
ATOM 722 N N . ILE A 1 94 ? -2.123 4.369 -6.611 1.00 95.81 94 ILE A N 1
ATOM 723 C CA . ILE A 1 94 ? -3.108 5.400 -6.235 1.00 95.81 94 ILE A CA 1
ATOM 724 C C . ILE A 1 94 ? -4.357 4.751 -5.621 1.00 95.81 94 ILE A C 1
ATOM 726 O O . ILE A 1 94 ? -4.814 5.165 -4.554 1.00 95.81 94 ILE A O 1
ATOM 730 N N . VAL A 1 95 ? -4.888 3.709 -6.268 1.00 97.00 95 VAL A N 1
ATOM 731 C CA . VAL A 1 95 ? -6.087 2.992 -5.812 1.00 97.00 95 VAL A CA 1
ATOM 732 C C . VAL A 1 95 ? -5.855 2.309 -4.465 1.00 97.00 95 VAL A C 1
ATOM 734 O O . VAL A 1 95 ? -6.676 2.452 -3.563 1.00 97.00 95 VAL A O 1
ATOM 737 N N . VAL A 1 96 ? -4.739 1.599 -4.294 1.00 97.31 96 VAL A N 1
ATOM 738 C CA . VAL A 1 96 ? -4.396 0.875 -3.060 1.00 97.31 96 VAL A CA 1
ATOM 739 C C . VAL A 1 96 ? -4.340 1.824 -1.868 1.00 97.31 96 VAL A C 1
ATOM 741 O O . VAL A 1 96 ? -4.989 1.580 -0.849 1.00 97.31 96 VAL A O 1
ATOM 744 N N . TYR A 1 97 ? -3.627 2.941 -1.994 1.00 96.75 97 TYR A N 1
ATOM 745 C CA . TYR A 1 97 ? -3.547 3.920 -0.915 1.00 96.75 97 TYR A CA 1
ATOM 746 C C . TYR A 1 97 ? -4.889 4.607 -0.639 1.00 96.75 97 TYR A C 1
ATOM 748 O O . TYR A 1 97 ? -5.224 4.832 0.525 1.00 96.75 97 TYR A O 1
ATOM 756 N N . ALA A 1 98 ? -5.691 4.893 -1.671 1.00 97.00 98 ALA A N 1
ATOM 757 C CA . ALA A 1 98 ? -7.041 5.420 -1.486 1.00 97.00 98 ALA A CA 1
ATOM 758 C C . ALA A 1 98 ? -7.937 4.426 -0.726 1.00 97.00 98 ALA A C 1
ATOM 760 O O . ALA A 1 98 ? -8.630 4.812 0.213 1.00 97.00 98 ALA A O 1
ATOM 761 N N . LEU A 1 99 ? -7.882 3.133 -1.061 1.00 97.94 99 LEU A N 1
ATOM 762 C CA . LEU A 1 99 ? -8.623 2.086 -0.353 1.00 97.94 99 LEU A CA 1
ATOM 763 C C . LEU A 1 99 ? -8.211 1.987 1.120 1.00 97.94 99 LEU A C 1
ATOM 765 O O . LEU A 1 99 ? -9.079 1.898 1.988 1.00 97.94 99 LEU A O 1
ATOM 769 N N . LEU A 1 100 ? -6.910 2.039 1.420 1.00 97.56 100 LEU A N 1
ATOM 770 C CA . LEU A 1 100 ? -6.407 1.997 2.798 1.00 97.56 100 LEU A CA 1
ATOM 771 C C . LEU A 1 100 ? -6.766 3.256 3.601 1.00 97.56 100 LEU A C 1
ATOM 773 O O . LEU A 1 100 ? -7.041 3.159 4.801 1.00 97.56 100 LEU A O 1
ATOM 777 N N . MET A 1 101 ? -6.835 4.411 2.938 1.00 97.12 101 MET A N 1
ATOM 778 C CA . MET A 1 101 ? -7.339 5.654 3.520 1.00 97.12 101 MET A CA 1
ATOM 779 C C . MET A 1 101 ? -8.831 5.560 3.844 1.00 97.12 101 MET A C 1
ATOM 781 O O . MET A 1 101 ? -9.255 5.908 4.942 1.00 97.12 101 MET A O 1
ATOM 785 N N . VAL A 1 102 ? -9.650 5.029 2.934 1.00 96.94 102 VAL A N 1
ATOM 786 C CA . VAL A 1 102 ? -11.072 4.794 3.231 1.00 96.94 102 VAL A CA 1
ATOM 787 C C . VAL A 1 102 ? -11.220 3.744 4.338 1.00 96.94 102 VAL A C 1
ATOM 789 O O . VAL A 1 102 ? -12.096 3.872 5.191 1.00 96.94 102 VAL A O 1
ATOM 792 N N . ALA A 1 103 ? -10.342 2.737 4.387 1.00 96.50 103 ALA A N 1
ATOM 793 C CA . ALA A 1 103 ? -10.355 1.716 5.429 1.00 96.50 103 ALA A CA 1
ATOM 794 C C . ALA A 1 103 ? -10.112 2.293 6.831 1.00 96.50 103 ALA A C 1
ATOM 796 O O . ALA A 1 103 ? -10.744 1.842 7.784 1.00 96.50 103 ALA A O 1
ATOM 797 N N . SER A 1 104 ? -9.236 3.290 6.984 1.00 94.56 104 SER A N 1
ATOM 798 C CA . SER A 1 104 ? -9.010 3.918 8.292 1.00 94.56 104 SER A CA 1
ATOM 799 C C . SER A 1 104 ? -10.175 4.807 8.729 1.00 94.56 104 SER A C 1
ATOM 801 O O . SER A 1 104 ? -10.471 4.881 9.920 1.00 94.56 104 SER A O 1
ATOM 803 N N . LEU A 1 105 ? -10.871 5.438 7.782 1.00 94.56 105 LEU A N 1
ATOM 804 C CA . LEU A 1 105 ? -11.997 6.335 8.060 1.00 94.56 105 LEU A CA 1
ATOM 805 C C . LEU A 1 105 ? -13.350 5.621 8.178 1.00 94.56 105 LEU A C 1
ATOM 807 O O . LEU A 1 105 ? -14.282 6.171 8.762 1.00 94.56 105 LEU A O 1
ATOM 811 N N . ASN A 1 106 ? -13.472 4.397 7.658 1.00 94.75 106 ASN A N 1
ATOM 812 C CA . ASN A 1 106 ? -14.698 3.606 7.715 1.00 94.75 106 ASN A CA 1
ATOM 813 C C . ASN A 1 106 ? -14.466 2.244 8.395 1.00 94.75 106 ASN A C 1
ATOM 815 O O . ASN A 1 106 ? -14.261 1.227 7.722 1.00 94.75 106 ASN A O 1
ATOM 819 N N . PRO A 1 107 ? -14.570 2.173 9.737 1.00 89.94 107 PRO A N 1
ATOM 820 C CA . PRO A 1 107 ? -14.293 0.945 10.474 1.00 89.94 107 PRO A CA 1
ATOM 821 C C . PRO A 1 107 ? -15.198 -0.238 10.112 1.00 89.94 107 PRO A C 1
ATOM 823 O O . PRO A 1 107 ? -14.781 -1.390 10.249 1.00 89.94 107 PRO A O 1
ATOM 826 N N . LYS A 1 108 ? -16.427 0.015 9.635 1.00 91.50 108 LYS A N 1
ATOM 827 C CA . LYS A 1 108 ? -17.378 -1.044 9.258 1.00 91.50 108 LYS A CA 1
ATOM 828 C C . LYS A 1 108 ? -16.865 -1.852 8.065 1.00 91.50 108 LYS A C 1
ATOM 830 O O . LYS A 1 108 ? -16.929 -3.079 8.094 1.00 91.50 108 LYS A O 1
ATOM 835 N N . SER A 1 109 ? -16.310 -1.179 7.058 1.00 94.50 109 SER A N 1
ATOM 836 C CA . SER A 1 109 ? -15.763 -1.803 5.847 1.00 94.50 109 SER A CA 1
ATOM 837 C C . SER A 1 109 ? -14.243 -1.982 5.873 1.00 94.50 109 SER A C 1
ATOM 839 O O . SER A 1 109 ? -13.706 -2.612 4.965 1.00 94.50 109 SER A O 1
ATOM 841 N N . ALA A 1 110 ? -13.552 -1.478 6.902 1.00 95.69 110 ALA A N 1
ATOM 842 C CA . ALA A 1 110 ? -12.091 -1.459 7.008 1.00 95.69 110 ALA A CA 1
ATOM 843 C C . ALA A 1 110 ? -11.422 -2.800 6.690 1.00 95.69 110 ALA A C 1
ATOM 845 O O . ALA A 1 110 ? -10.476 -2.848 5.907 1.00 95.69 110 ALA A O 1
ATOM 846 N N . ARG A 1 111 ? -11.948 -3.902 7.242 1.00 96.19 111 ARG A N 1
ATOM 847 C CA . ARG A 1 111 ? -11.422 -5.252 6.992 1.00 96.19 111 ARG A CA 1
ATOM 848 C C . ARG A 1 111 ? -11.461 -5.599 5.506 1.00 96.19 111 ARG A C 1
ATOM 850 O O . ARG A 1 111 ? -10.448 -6.007 4.949 1.00 96.19 111 ARG A O 1
ATOM 857 N N . ASN A 1 112 ? -12.620 -5.431 4.876 1.00 97.06 112 ASN A N 1
ATOM 858 C CA . ASN A 1 112 ? -12.810 -5.780 3.472 1.00 97.06 112 ASN A CA 1
ATOM 859 C C . ASN A 1 112 ? -11.950 -4.883 2.578 1.00 97.06 112 ASN A C 1
ATOM 861 O O . ASN A 1 112 ? -11.283 -5.384 1.683 1.00 97.06 112 ASN A O 1
ATOM 865 N N . LEU A 1 113 ? -11.901 -3.580 2.866 1.00 97.88 113 LEU A N 1
ATOM 866 C CA . LEU A 1 113 ? -11.081 -2.628 2.118 1.00 97.88 113 LEU A CA 1
ATOM 867 C C . LEU A 1 113 ? -9.581 -2.930 2.228 1.00 97.88 113 LEU A C 1
ATOM 869 O O . LEU A 1 113 ? -8.889 -2.873 1.219 1.00 97.88 113 LEU A O 1
ATOM 873 N N . GLY A 1 114 ? -9.088 -3.316 3.410 1.00 97.25 114 GLY A N 1
ATOM 874 C CA . GLY A 1 114 ? -7.695 -3.739 3.590 1.00 97.25 114 GLY A CA 1
ATOM 875 C C . GLY A 1 114 ? -7.346 -4.996 2.788 1.00 97.25 114 GLY A C 1
ATOM 876 O O . GLY A 1 114 ? -6.298 -5.048 2.149 1.00 97.25 114 GLY A O 1
ATOM 877 N N . VAL A 1 115 ? -8.247 -5.986 2.746 1.00 97.69 115 VAL A N 1
ATOM 878 C CA . VAL A 1 115 ? -8.060 -7.188 1.912 1.00 97.69 115 VAL A CA 1
ATOM 879 C C . VAL A 1 115 ? -8.086 -6.838 0.424 1.00 97.69 115 VAL A C 1
ATOM 881 O O . VAL A 1 115 ? -7.209 -7.277 -0.312 1.00 97.69 115 VAL A O 1
ATOM 884 N N . VAL A 1 116 ? -9.045 -6.024 -0.028 1.00 98.19 116 VAL A N 1
ATOM 885 C CA . VAL A 1 116 ? -9.129 -5.595 -1.435 1.00 98.19 116 VAL A CA 1
ATOM 886 C C . VAL A 1 116 ? -7.882 -4.808 -1.842 1.00 98.19 116 VAL A C 1
ATOM 888 O O . VAL A 1 116 ? -7.345 -5.049 -2.920 1.00 98.19 116 VAL A O 1
ATOM 891 N N . ALA A 1 117 ? -7.373 -3.929 -0.975 1.00 97.88 117 ALA A N 1
ATOM 892 C CA . ALA A 1 117 ? -6.127 -3.206 -1.209 1.00 97.88 117 ALA A CA 1
ATOM 893 C C . ALA A 1 117 ? -4.931 -4.161 -1.354 1.00 97.88 117 ALA A C 1
ATOM 895 O O . ALA A 1 117 ? -4.147 -4.019 -2.286 1.00 97.88 117 ALA A O 1
ATOM 896 N N . ALA A 1 118 ? -4.817 -5.173 -0.490 1.00 97.44 118 ALA A N 1
ATOM 897 C CA . ALA A 1 118 ? -3.758 -6.173 -0.601 1.00 97.44 118 ALA A CA 1
ATOM 898 C C . ALA A 1 118 ? -3.865 -6.995 -1.897 1.00 97.44 118 ALA A C 1
ATOM 900 O O . ALA A 1 118 ? -2.860 -7.234 -2.556 1.00 97.44 118 ALA A O 1
ATOM 901 N N . VAL A 1 119 ? -5.074 -7.387 -2.310 1.00 96.94 119 VAL A N 1
ATOM 902 C CA . VAL A 1 119 ? -5.286 -8.092 -3.587 1.00 96.94 119 VAL A CA 1
ATOM 903 C C . VAL A 1 119 ? -4.892 -7.212 -4.774 1.00 96.94 119 VAL A C 1
ATOM 905 O O . VAL A 1 119 ? -4.185 -7.675 -5.667 1.00 96.94 119 VAL A O 1
ATOM 908 N N . ALA A 1 120 ? -5.298 -5.940 -4.776 1.00 96.31 120 ALA A N 1
ATOM 909 C CA . ALA A 1 120 ? -4.908 -4.989 -5.814 1.00 96.31 120 ALA A CA 1
ATOM 910 C C . ALA A 1 120 ? -3.381 -4.819 -5.880 1.00 96.31 120 ALA A C 1
ATOM 912 O O . ALA A 1 120 ? -2.809 -4.799 -6.969 1.00 96.31 120 ALA A O 1
ATOM 913 N N . GLU A 1 121 ? -2.712 -4.782 -4.729 1.00 95.44 121 GLU A N 1
ATOM 914 C CA . GLU A 1 121 ? -1.255 -4.714 -4.637 1.00 95.44 121 GLU A CA 1
ATOM 915 C C . GLU A 1 121 ? -0.567 -5.982 -5.181 1.00 95.44 121 GLU A C 1
ATOM 917 O O . GLU A 1 121 ? 0.443 -5.873 -5.876 1.00 95.44 121 GLU A O 1
ATOM 922 N N . VAL A 1 122 ? -1.129 -7.177 -4.947 1.00 95.50 122 VAL A N 1
ATOM 923 C CA . VAL A 1 122 ? -0.632 -8.429 -5.552 1.00 95.50 122 VAL A CA 1
ATOM 924 C C . VAL A 1 122 ? -0.736 -8.372 -7.071 1.00 95.50 122 VAL A C 1
ATOM 926 O O . VAL A 1 122 ? 0.243 -8.657 -7.754 1.00 95.50 122 VAL A O 1
ATOM 929 N N . VAL A 1 123 ? -1.898 -7.990 -7.611 1.00 94.56 123 VAL A N 1
ATOM 930 C CA . VAL A 1 123 ? -2.111 -7.894 -9.067 1.00 94.56 123 VAL A CA 1
ATOM 931 C C . VAL A 1 123 ? -1.109 -6.922 -9.686 1.00 94.56 123 VAL A C 1
ATOM 933 O O . VAL A 1 123 ? -0.459 -7.235 -10.686 1.00 94.56 123 VAL A O 1
ATOM 936 N N . LYS A 1 124 ? -0.938 -5.766 -9.042 1.00 93.44 124 LYS A N 1
ATOM 937 C CA . LYS A 1 124 ? 0.022 -4.737 -9.422 1.00 93.44 124 LYS A CA 1
ATOM 938 C C . LYS A 1 124 ? 1.444 -5.297 -9.501 1.00 93.44 124 LYS A C 1
ATOM 940 O O . LYS A 1 124 ? 2.072 -5.231 -10.557 1.00 93.44 124 LYS A O 1
ATOM 945 N N . TYR A 1 125 ? 1.937 -5.894 -8.418 1.00 93.00 125 TYR A N 1
ATOM 946 C CA . TYR A 1 125 ? 3.304 -6.408 -8.369 1.00 93.00 125 TYR A CA 1
ATOM 947 C C . TYR A 1 125 ? 3.529 -7.635 -9.251 1.00 93.00 125 TYR A C 1
ATOM 949 O O . TYR A 1 125 ? 4.583 -7.737 -9.868 1.00 93.00 125 TYR A O 1
ATOM 957 N N . ALA A 1 126 ? 2.547 -8.527 -9.380 1.00 93.31 126 ALA A N 1
ATOM 958 C CA . ALA A 1 126 ? 2.632 -9.657 -10.300 1.00 93.31 126 ALA A CA 1
ATOM 959 C C . ALA A 1 126 ? 2.790 -9.175 -11.748 1.00 93.31 126 ALA A C 1
ATOM 961 O O . ALA A 1 126 ? 3.661 -9.665 -12.463 1.00 93.31 126 ALA A O 1
ATOM 962 N N . SER A 1 127 ? 2.015 -8.163 -12.160 1.00 93.38 127 SER A N 1
ATOM 963 C CA . SER A 1 127 ? 2.147 -7.577 -13.499 1.00 93.38 127 SER A CA 1
ATOM 964 C C . SER A 1 127 ? 3.534 -6.967 -13.735 1.00 93.38 127 SER A C 1
ATOM 966 O O . SER A 1 127 ? 4.114 -7.147 -14.805 1.00 93.38 127 SER A O 1
ATOM 968 N N . LEU A 1 128 ? 4.099 -6.311 -12.714 1.00 92.88 128 LEU A N 1
ATOM 969 C CA . LEU A 1 128 ? 5.431 -5.719 -12.779 1.00 92.88 128 LEU A CA 1
ATOM 970 C C . LEU A 1 128 ? 6.529 -6.785 -12.875 1.00 92.88 128 LEU A C 1
ATOM 972 O O . LEU A 1 128 ? 7.438 -6.632 -13.684 1.00 92.88 128 LEU A O 1
ATOM 976 N N . LEU A 1 129 ? 6.428 -7.866 -12.097 1.00 92.44 129 LEU A N 1
ATOM 977 C CA . LEU A 1 129 ? 7.391 -8.970 -12.114 1.00 92.44 129 LEU A CA 1
ATOM 978 C C . LEU A 1 129 ? 7.378 -9.725 -13.446 1.00 92.44 129 LEU A C 1
ATOM 980 O O . LEU A 1 129 ? 8.441 -10.057 -13.960 1.00 92.44 129 LEU A O 1
ATOM 984 N N . ILE A 1 130 ? 6.197 -9.966 -14.026 1.00 93.12 130 ILE A N 1
ATOM 985 C CA . ILE A 1 130 ? 6.074 -10.606 -15.346 1.00 93.12 130 ILE A CA 1
ATOM 986 C C . ILE A 1 130 ? 6.766 -9.755 -16.413 1.00 93.12 130 ILE A C 1
ATOM 988 O O . ILE A 1 130 ? 7.535 -10.283 -17.214 1.00 93.12 130 ILE A O 1
ATOM 992 N N . TRP A 1 131 ? 6.525 -8.441 -16.402 1.00 94.56 131 TRP A N 1
ATOM 993 C CA . TRP A 1 131 ? 7.181 -7.531 -17.336 1.00 94.56 131 TRP A CA 1
ATOM 994 C C . TRP A 1 131 ? 8.700 -7.487 -17.117 1.00 94.56 131 TRP A C 1
ATOM 996 O O . TRP A 1 131 ? 9.456 -7.670 -18.066 1.00 94.56 131 TRP A O 1
ATOM 1006 N N . GLN A 1 132 ? 9.161 -7.338 -15.872 1.00 92.62 132 GLN A N 1
ATOM 1007 C CA . GLN A 1 132 ? 10.590 -7.349 -15.544 1.00 92.62 132 GLN A CA 1
ATOM 1008 C C . GLN A 1 132 ? 11.279 -8.623 -16.029 1.00 92.62 132 GLN A C 1
ATOM 1010 O O . GLN A 1 132 ? 12.313 -8.544 -16.684 1.00 92.62 132 GLN A O 1
ATOM 1015 N N . TRP A 1 133 ? 10.670 -9.782 -15.779 1.00 92.19 133 TRP A N 1
ATOM 1016 C CA . TRP A 1 133 ? 11.198 -11.062 -16.230 1.00 92.19 133 TRP A CA 1
ATOM 1017 C C . TRP A 1 133 ? 11.282 -11.148 -17.759 1.00 92.19 133 TRP A C 1
ATOM 1019 O O . TRP A 1 133 ? 12.290 -11.616 -18.283 1.00 92.19 133 TRP A O 1
ATOM 1029 N N . SER A 1 134 ? 10.274 -10.640 -18.479 1.00 93.69 134 SER A N 1
ATOM 1030 C CA . SER A 1 134 ? 10.287 -10.616 -19.950 1.00 93.69 134 SER A CA 1
ATOM 1031 C C . SER A 1 134 ? 11.390 -9.733 -20.546 1.00 93.69 134 SER A C 1
ATOM 1033 O O . SER A 1 134 ? 11.874 -10.021 -21.635 1.00 93.69 134 SER A O 1
ATOM 1035 N N . GLU A 1 135 ? 11.824 -8.707 -19.813 1.00 93.44 135 GLU A N 1
ATOM 1036 C CA . GLU A 1 135 ? 12.909 -7.794 -20.199 1.00 93.44 135 GLU A CA 1
ATOM 1037 C C . GLU A 1 135 ? 14.281 -8.228 -19.639 1.00 93.44 135 GLU A C 1
ATOM 1039 O O . GLU A 1 135 ? 15.281 -7.533 -19.812 1.00 93.44 135 GLU A O 1
ATOM 1044 N N . GLY A 1 136 ? 14.352 -9.365 -18.935 1.00 93.62 136 GLY A N 1
ATOM 1045 C CA . GLY A 1 136 ? 15.585 -9.858 -18.312 1.00 93.62 136 GLY A CA 1
ATOM 1046 C C . GLY A 1 136 ? 16.018 -9.098 -17.051 1.00 93.62 136 GLY A C 1
ATOM 1047 O O . GLY A 1 136 ? 17.171 -9.212 -16.638 1.00 93.62 136 GLY A O 1
ATOM 1048 N N . TYR A 1 137 ? 15.123 -8.327 -16.428 1.00 91.44 137 TYR A N 1
ATOM 1049 C CA . TYR A 1 137 ? 15.372 -7.677 -15.142 1.00 91.44 137 TYR A CA 1
ATOM 1050 C C . TYR A 1 137 ? 15.118 -8.629 -13.969 1.00 91.44 137 TYR A C 1
ATOM 1052 O O . TYR A 1 137 ? 14.121 -9.351 -13.929 1.00 91.44 137 TYR A O 1
ATOM 1060 N N . GLU A 1 138 ? 15.979 -8.554 -12.954 1.00 90.06 138 GLU A N 1
ATOM 1061 C CA . GLU A 1 138 ? 15.820 -9.287 -11.698 1.00 90.06 138 GLU A CA 1
ATOM 1062 C C . GLU A 1 138 ? 15.293 -8.380 -10.577 1.00 90.06 138 GLU A C 1
ATOM 1064 O O . GLU A 1 138 ? 15.732 -7.239 -10.401 1.00 90.06 138 GLU A O 1
ATOM 1069 N N . ALA A 1 139 ? 14.355 -8.896 -9.779 1.00 87.88 139 ALA A N 1
ATOM 1070 C CA . ALA A 1 139 ? 13.845 -8.190 -8.610 1.00 87.88 139 ALA A CA 1
ATOM 1071 C C . ALA A 1 139 ? 14.836 -8.284 -7.440 1.00 87.88 139 ALA A C 1
ATOM 1073 O O . ALA A 1 139 ? 15.236 -9.370 -7.021 1.00 87.88 139 ALA A O 1
ATOM 1074 N N . SER A 1 140 ? 15.192 -7.141 -6.852 1.00 89.88 140 SER A N 1
ATOM 1075 C CA . SER A 1 140 ? 16.062 -7.121 -5.671 1.00 89.88 140 SER A CA 1
ATOM 1076 C C . SER A 1 140 ? 15.365 -7.721 -4.442 1.00 89.88 140 SER A C 1
ATOM 1078 O O . SER A 1 140 ? 14.177 -7.471 -4.210 1.00 89.88 140 SER A O 1
ATOM 1080 N N . ALA A 1 141 ? 16.111 -8.427 -3.587 1.00 91.25 141 ALA A N 1
ATOM 1081 C CA . ALA A 1 141 ? 15.577 -8.988 -2.340 1.00 91.25 141 ALA A CA 1
ATOM 1082 C C . ALA A 1 141 ? 14.919 -7.921 -1.442 1.00 91.25 141 ALA A C 1
ATOM 1084 O O . ALA A 1 141 ? 13.873 -8.171 -0.844 1.00 91.25 141 ALA A O 1
ATOM 1085 N N . LEU A 1 142 ? 15.489 -6.709 -1.401 1.00 91.00 142 LEU A N 1
ATOM 1086 C CA . LEU A 1 142 ? 14.931 -5.580 -0.651 1.00 91.00 142 LEU A CA 1
ATOM 1087 C C . LEU A 1 142 ? 13.564 -5.152 -1.207 1.00 91.00 142 LEU A C 1
ATOM 1089 O O . LEU A 1 142 ? 12.638 -4.918 -0.433 1.00 91.00 142 LEU A O 1
ATOM 1093 N N . SER A 1 143 ? 13.415 -5.103 -2.536 1.00 88.31 143 SER A N 1
ATOM 1094 C CA . SER A 1 143 ? 12.131 -4.773 -3.164 1.00 88.31 143 SER A CA 1
ATOM 1095 C C . SER A 1 143 ? 11.068 -5.827 -2.875 1.00 88.31 143 SER A C 1
ATOM 1097 O O . SER A 1 143 ? 9.956 -5.466 -2.510 1.00 88.31 143 SER A O 1
ATOM 1099 N N . VAL A 1 144 ? 11.418 -7.117 -2.930 1.00 91.75 144 VAL A N 1
ATOM 1100 C CA . VAL A 1 144 ? 10.502 -8.218 -2.591 1.00 91.75 144 VAL A CA 1
ATOM 1101 C C . VAL A 1 144 ? 10.070 -8.131 -1.127 1.00 91.75 144 VAL A C 1
ATOM 1103 O O . VAL A 1 144 ? 8.879 -8.222 -0.833 1.00 91.75 144 VAL A O 1
ATOM 1106 N N . LEU A 1 145 ? 11.011 -7.888 -0.208 1.00 94.94 145 LEU A N 1
ATOM 1107 C CA . LEU A 1 145 ? 10.706 -7.691 1.209 1.00 94.94 145 LEU A CA 1
ATOM 1108 C C . LEU A 1 145 ? 9.740 -6.518 1.422 1.00 94.94 145 LEU A C 1
ATOM 1110 O O . LEU A 1 145 ? 8.777 -6.658 2.175 1.00 94.94 145 LEU A O 1
ATOM 1114 N N . TYR A 1 146 ? 9.965 -5.391 0.740 1.00 93.44 146 TYR A N 1
ATOM 1115 C CA . TYR A 1 146 ? 9.079 -4.228 0.801 1.00 93.44 146 TYR A CA 1
ATOM 1116 C C . TYR A 1 146 ? 7.643 -4.596 0.414 1.00 93.44 146 TYR A C 1
ATOM 1118 O O . TYR A 1 146 ? 6.710 -4.282 1.154 1.00 93.44 146 TYR A O 1
ATOM 1126 N N . VAL A 1 147 ? 7.461 -5.331 -0.691 1.00 93.25 147 VAL A N 1
ATOM 1127 C CA . VAL A 1 147 ? 6.132 -5.788 -1.134 1.00 93.25 147 VAL A CA 1
ATOM 1128 C C . VAL A 1 147 ? 5.475 -6.670 -0.090 1.00 93.25 147 VAL A C 1
ATOM 1130 O O . VAL A 1 147 ? 4.318 -6.458 0.256 1.00 93.25 147 VAL A O 1
ATOM 1133 N N . LEU A 1 148 ? 6.200 -7.664 0.425 1.00 95.38 148 LEU A N 1
ATOM 1134 C CA . LEU A 1 148 ? 5.650 -8.620 1.384 1.00 95.38 148 LEU A CA 1
ATOM 1135 C C . LEU A 1 148 ? 5.207 -7.924 2.674 1.00 95.38 148 LEU A C 1
ATOM 1137 O O . LEU A 1 148 ? 4.124 -8.208 3.190 1.00 95.38 148 LEU A O 1
ATOM 1141 N N . LEU A 1 149 ? 6.011 -6.978 3.164 1.00 96.88 149 LEU A N 1
ATOM 1142 C CA . LEU A 1 149 ? 5.663 -6.158 4.321 1.00 96.88 149 LEU A CA 1
ATOM 1143 C C . LEU A 1 149 ? 4.456 -5.271 4.040 1.00 96.88 149 LEU A C 1
ATOM 1145 O O . LEU A 1 149 ? 3.591 -5.149 4.906 1.00 96.88 149 LEU A O 1
ATOM 1149 N N . PHE A 1 150 ? 4.372 -4.677 2.849 1.00 95.56 150 PHE A N 1
ATOM 1150 C CA . PHE A 1 150 ? 3.241 -3.837 2.481 1.00 95.56 150 PHE A CA 1
ATOM 1151 C C . PHE A 1 150 ? 1.957 -4.660 2.345 1.00 95.56 150 PHE A C 1
ATOM 1153 O O . PHE A 1 150 ? 0.923 -4.256 2.864 1.00 95.56 150 PHE A O 1
ATOM 1160 N N . LEU A 1 151 ? 2.014 -5.843 1.727 1.00 95.69 151 LEU A N 1
ATOM 1161 C CA . LEU A 1 151 ? 0.882 -6.765 1.611 1.00 95.69 151 LEU A CA 1
ATOM 1162 C C . LEU A 1 151 ? 0.361 -7.192 2.982 1.00 95.69 151 LEU A C 1
ATOM 1164 O O . LEU A 1 151 ? -0.833 -7.059 3.263 1.00 95.69 151 LEU A O 1
ATOM 1168 N N . ALA A 1 152 ? 1.256 -7.657 3.857 1.00 96.44 152 ALA A N 1
ATOM 1169 C CA . ALA A 1 152 ? 0.902 -8.001 5.228 1.00 96.44 152 ALA A CA 1
ATOM 1170 C C . ALA A 1 152 ? 0.338 -6.777 5.968 1.00 96.44 152 ALA A C 1
ATOM 1172 O O . ALA A 1 152 ? -0.722 -6.856 6.591 1.00 96.44 152 ALA A O 1
ATOM 1173 N N . GLY A 1 153 ? 1.002 -5.628 5.835 1.00 96.44 153 GLY A N 1
ATOM 1174 C CA . GLY A 1 153 ? 0.596 -4.358 6.421 1.00 96.44 153 GLY A CA 1
ATOM 1175 C C . GLY A 1 153 ? -0.797 -3.921 5.978 1.00 96.44 153 GLY A C 1
ATOM 1176 O O . GLY A 1 153 ? -1.605 -3.573 6.828 1.00 96.44 153 GLY A O 1
ATOM 1177 N N . ALA A 1 154 ? -1.122 -3.998 4.687 1.00 96.94 154 ALA A N 1
ATOM 1178 C CA . ALA A 1 154 ? -2.408 -3.601 4.116 1.00 96.94 154 ALA A CA 1
ATOM 1179 C C . ALA A 1 154 ? -3.569 -4.456 4.642 1.00 96.94 154 ALA A C 1
ATOM 1181 O O . ALA A 1 154 ? -4.607 -3.923 5.050 1.00 96.94 154 ALA A O 1
ATOM 1182 N N . VAL A 1 155 ? -3.378 -5.780 4.709 1.00 97.38 155 VAL A N 1
ATOM 1183 C CA . VAL A 1 155 ? -4.366 -6.683 5.313 1.00 97.38 155 VAL A CA 1
ATOM 1184 C C . VAL A 1 155 ? -4.558 -6.316 6.783 1.00 97.38 155 VAL A C 1
ATOM 1186 O O . VAL A 1 155 ? -5.672 -6.000 7.208 1.00 97.38 155 VAL A O 1
ATOM 1189 N N . LEU A 1 156 ? -3.472 -6.308 7.559 1.00 97.12 156 LEU A N 1
ATOM 1190 C CA . LEU A 1 156 ? -3.523 -6.084 9.003 1.00 97.12 156 LEU A CA 1
ATOM 1191 C C . LEU A 1 156 ? -4.015 -4.676 9.368 1.00 97.12 156 LEU A C 1
ATOM 1193 O O . LEU A 1 156 ? -4.678 -4.508 10.392 1.00 97.12 156 LEU A O 1
ATOM 1197 N N . TRP A 1 157 ? -3.787 -3.683 8.509 1.00 96.62 157 TRP A N 1
ATOM 1198 C CA . TRP A 1 157 ? -4.337 -2.335 8.623 1.00 96.62 157 TRP A CA 1
ATOM 1199 C C . TRP A 1 157 ? -5.865 -2.360 8.658 1.00 96.62 157 TRP A C 1
ATOM 1201 O O . TRP A 1 157 ? -6.479 -1.817 9.580 1.00 96.62 157 TRP A O 1
ATOM 1211 N N . GLY A 1 158 ? -6.487 -3.064 7.706 1.00 95.94 158 GLY A N 1
ATOM 1212 C CA . GLY A 1 158 ? -7.938 -3.230 7.661 1.00 95.94 158 GLY A CA 1
ATOM 1213 C C . GLY A 1 158 ? -8.493 -3.929 8.904 1.00 95.94 158 GLY A C 1
ATOM 1214 O O . GLY A 1 158 ? -9.505 -3.499 9.464 1.00 95.94 158 GLY A O 1
ATOM 1215 N N . PHE A 1 159 ? -7.815 -4.977 9.382 1.00 95.44 159 PHE A N 1
ATOM 1216 C CA . PHE A 1 159 ? -8.194 -5.666 10.622 1.00 95.44 159 PHE A CA 1
ATOM 1217 C C . PHE A 1 159 ? -8.053 -4.771 11.858 1.00 95.44 159 PHE A C 1
ATOM 1219 O O . PHE A 1 159 ? -8.947 -4.761 12.706 1.00 95.44 159 PHE A O 1
ATOM 1226 N N . THR A 1 160 ? -6.973 -3.994 11.941 1.00 95.44 160 THR A N 1
ATOM 1227 C CA . THR A 1 160 ? -6.696 -3.090 13.062 1.00 95.44 160 THR A CA 1
ATOM 1228 C C . THR A 1 160 ? -7.800 -2.047 13.199 1.00 95.44 160 THR A C 1
ATOM 1230 O O . THR A 1 160 ? -8.409 -1.933 14.265 1.00 95.44 160 THR A O 1
ATOM 1233 N N . TRP A 1 161 ? -8.133 -1.329 12.122 1.00 94.50 161 TRP A N 1
ATOM 1234 C CA . TRP A 1 161 ? -9.168 -0.292 12.185 1.00 94.50 161 TRP A CA 1
ATOM 1235 C C . TRP A 1 161 ? -10.577 -0.859 12.337 1.00 94.50 161 TRP A C 1
ATOM 1237 O O . TRP A 1 161 ? -11.384 -0.276 13.063 1.00 94.50 161 TRP A O 1
ATOM 1247 N N . ASN A 1 162 ? -10.864 -2.036 11.768 1.00 94.50 162 ASN A N 1
ATOM 1248 C CA . ASN A 1 162 ? -12.120 -2.737 12.044 1.00 94.50 162 ASN A CA 1
ATOM 1249 C C . ASN A 1 162 ? -12.264 -3.061 13.535 1.00 94.50 162 ASN A C 1
ATOM 1251 O O . ASN A 1 162 ? -13.314 -2.819 14.129 1.00 94.50 162 ASN A O 1
ATOM 1255 N N . GLY A 1 163 ? -11.204 -3.588 14.148 1.00 90.31 163 GLY A N 1
ATOM 1256 C CA . GLY A 1 163 ? -11.195 -3.934 15.561 1.00 90.31 163 GLY A CA 1
ATOM 1257 C C . GLY A 1 163 ? -11.294 -2.708 16.473 1.00 90.31 163 GLY A C 1
ATOM 1258 O O . GLY A 1 163 ? -12.036 -2.741 17.453 1.00 90.31 163 GLY A O 1
ATOM 1259 N N . ILE A 1 164 ? -10.577 -1.624 16.153 1.00 88.81 164 ILE A N 1
ATOM 1260 C CA . ILE A 1 164 ? -10.653 -0.352 16.892 1.00 88.81 164 ILE A CA 1
ATOM 1261 C C . ILE A 1 164 ? -12.072 0.221 16.828 1.00 88.81 164 ILE A C 1
ATOM 1263 O O . ILE A 1 164 ? -12.634 0.563 17.866 1.00 88.81 164 ILE A O 1
ATOM 1267 N N . GLY A 1 165 ? -12.692 0.261 15.645 1.00 86.44 165 GLY A N 1
ATOM 1268 C CA . GLY A 1 165 ? -14.056 0.772 15.507 1.00 86.44 165 GLY A CA 1
ATOM 1269 C C . GLY A 1 165 ? -15.103 -0.090 16.202 1.00 86.44 165 GLY A C 1
ATOM 1270 O O . GLY A 1 165 ? -15.976 0.450 16.872 1.00 86.44 165 GLY A O 1
ATOM 1271 N N . LYS A 1 166 ? -15.004 -1.426 16.120 1.00 87.94 166 LYS A N 1
ATOM 1272 C CA . LYS A 1 166 ? -15.897 -2.324 16.876 1.00 87.94 166 LYS A CA 1
ATOM 1273 C C . LYS A 1 166 ? -15.801 -2.088 18.378 1.00 87.94 166 LYS A C 1
ATOM 1275 O O . LYS A 1 166 ? -16.829 -2.061 19.045 1.00 87.94 166 LYS A O 1
ATOM 1280 N N . LYS A 1 167 ? -14.585 -1.894 18.896 1.00 85.44 167 LYS A N 1
ATOM 1281 C CA . LYS A 1 167 ? -14.379 -1.578 20.308 1.00 85.44 167 LYS A CA 1
ATOM 1282 C C . LYS A 1 167 ? -15.007 -0.231 20.672 1.00 85.44 167 LYS A C 1
ATOM 1284 O O . LYS A 1 167 ? -15.762 -0.178 21.626 1.00 85.44 167 LYS A O 1
ATOM 1289 N N . ALA A 1 168 ? -14.782 0.815 19.877 1.00 83.12 168 ALA A N 1
ATOM 1290 C CA . ALA A 1 168 ? -15.386 2.126 20.119 1.00 83.12 168 ALA A CA 1
ATOM 1291 C C . ALA A 1 168 ? -16.926 2.083 20.094 1.00 83.12 168 ALA A C 1
ATOM 1293 O O . ALA A 1 168 ? -17.573 2.772 20.872 1.00 83.12 168 ALA A O 1
ATOM 1294 N N . ILE A 1 169 ? -17.529 1.263 19.226 1.00 82.12 169 ILE A N 1
ATOM 1295 C CA . ILE A 1 169 ? -18.987 1.064 19.200 1.00 82.12 169 ILE A CA 1
ATOM 1296 C C . ILE A 1 169 ? -19.459 0.316 20.454 1.00 82.12 169 ILE A C 1
ATOM 1298 O O . ILE A 1 169 ? -20.477 0.686 21.027 1.00 82.12 169 ILE A O 1
ATOM 1302 N N . ALA A 1 170 ? -18.728 -0.713 20.892 1.00 82.69 170 ALA A N 1
ATOM 1303 C CA . ALA A 1 170 ? -19.062 -1.475 22.094 1.00 82.69 170 ALA A CA 1
ATOM 1304 C C . ALA A 1 170 ? -18.927 -0.634 23.375 1.00 82.69 170 ALA A C 1
ATOM 1306 O O . ALA A 1 170 ? -19.812 -0.682 24.222 1.00 82.69 170 ALA A O 1
ATOM 1307 N N . ASP A 1 171 ? -17.866 0.171 23.476 1.00 81.62 171 ASP A N 1
ATOM 1308 C CA . ASP A 1 171 ? -17.601 1.066 24.610 1.00 81.62 171 ASP A CA 1
ATOM 1309 C C . ASP A 1 171 ? -18.651 2.195 24.701 1.00 81.62 171 ASP A C 1
ATOM 1311 O O . ASP A 1 171 ? -18.960 2.663 25.793 1.00 81.62 171 ASP A O 1
ATOM 1315 N N . ASN A 1 172 ? -19.235 2.602 23.565 1.00 75.12 172 ASN A N 1
ATOM 1316 C CA . ASN A 1 172 ? -20.309 3.602 23.485 1.00 75.12 172 ASN A CA 1
ATOM 1317 C C . ASN A 1 172 ? -21.726 2.995 23.497 1.00 75.12 172 ASN A C 1
ATOM 1319 O O . ASN A 1 172 ? -22.709 3.736 23.429 1.00 75.12 172 ASN A O 1
ATOM 1323 N N . SER A 1 173 ? -21.859 1.666 23.551 1.00 70.62 173 SER A N 1
ATOM 1324 C CA . SER A 1 173 ? -23.164 1.019 23.680 1.00 70.62 173 SER A CA 1
ATOM 1325 C C . SER A 1 173 ? -23.672 1.225 25.109 1.00 70.62 173 SER A C 1
ATOM 1327 O O . SER A 1 173 ? -22.905 0.988 26.045 1.00 70.62 173 SER A O 1
ATOM 1329 N N . PRO A 1 174 ? -24.946 1.616 25.321 1.00 57.16 174 PRO A N 1
ATOM 1330 C CA . PRO A 1 174 ? -25.507 1.690 26.663 1.00 57.16 174 PRO A CA 1
ATOM 1331 C C . PRO A 1 174 ? -25.319 0.325 27.325 1.00 57.16 174 PRO A C 1
ATOM 1333 O O . PRO A 1 174 ? -25.728 -0.702 26.775 1.00 57.16 174 PRO A O 1
ATOM 1336 N N . ALA A 1 175 ? -24.593 0.317 28.444 1.00 57.91 175 ALA A N 1
ATOM 1337 C CA . ALA A 1 175 ? -24.200 -0.892 29.142 1.00 57.91 175 ALA A CA 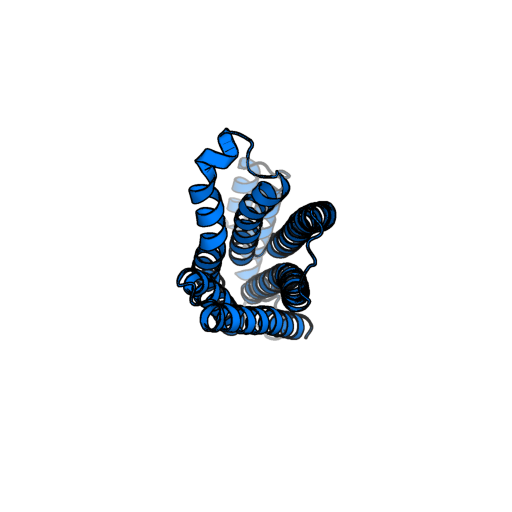1
ATOM 1338 C C . ALA A 1 175 ? -25.423 -1.791 29.345 1.00 57.91 175 ALA A C 1
ATOM 1340 O O . ALA A 1 175 ? -26.455 -1.372 29.872 1.00 57.91 175 ALA A O 1
ATOM 1341 N N . LYS A 1 176 ? -25.307 -3.048 28.918 1.00 44.84 176 LYS A N 1
ATOM 1342 C CA . LYS A 1 176 ? -26.246 -4.093 29.304 1.00 44.84 176 LYS A CA 1
ATOM 1343 C C . LYS A 1 176 ? -26.076 -4.255 30.815 1.00 44.84 176 LYS A C 1
ATOM 1345 O O . LYS A 1 176 ? -25.074 -4.810 31.253 1.00 44.84 176 LYS A O 1
ATOM 1350 N N . ASN A 1 177 ? -26.988 -3.661 31.583 1.00 42.47 177 ASN A N 1
ATOM 1351 C CA . ASN A 1 177 ? -26.946 -3.661 33.041 1.00 42.47 177 ASN A CA 1
ATOM 1352 C C . ASN A 1 177 ? -26.801 -5.098 33.563 1.00 42.47 177 ASN A C 1
ATOM 1354 O O . ASN A 1 177 ? -27.672 -5.938 33.331 1.00 42.47 177 ASN A O 1
ATOM 1358 N N . ASP A 1 178 ? -25.702 -5.348 34.267 1.00 36.50 178 ASP A N 1
ATOM 1359 C CA . ASP A 1 178 ? -25.552 -6.473 35.185 1.00 36.50 178 ASP A CA 1
ATOM 1360 C C . ASP A 1 178 ? -26.538 -6.245 36.354 1.00 36.50 178 ASP A C 1
ATOM 1362 O O . ASP A 1 178 ? -26.625 -5.116 36.858 1.00 36.50 178 ASP A O 1
ATOM 1366 N N . PRO A 1 179 ? -27.352 -7.232 36.773 1.00 45.00 179 PRO A N 1
ATOM 1367 C CA . PRO A 1 179 ? -28.441 -7.007 37.708 1.00 45.00 179 PRO A CA 1
ATOM 1368 C C . PRO A 1 179 ? -27.919 -7.018 39.146 1.00 45.00 179 PRO A C 1
ATOM 1370 O O . PRO A 1 179 ? -28.142 -7.959 39.898 1.00 45.00 179 PRO A O 1
ATOM 1373 N N . THR A 1 180 ? -27.275 -5.933 39.564 1.00 40.38 180 THR A N 1
ATOM 1374 C CA . THR A 1 180 ? -27.128 -5.643 40.993 1.00 40.38 180 THR A CA 1
ATOM 1375 C C . THR A 1 180 ? -27.134 -4.143 41.212 1.00 40.38 180 THR A C 1
ATOM 1377 O O . THR A 1 180 ? -26.127 -3.469 41.023 1.00 40.38 180 THR A O 1
ATOM 1380 N N . THR A 1 181 ? -28.299 -3.630 41.597 1.00 33.50 181 THR A N 1
ATOM 1381 C CA . THR A 1 181 ? -28.530 -2.641 42.665 1.00 33.50 181 THR A CA 1
ATOM 1382 C C . THR A 1 181 ? -29.805 -1.861 42.349 1.00 33.50 181 THR A C 1
ATOM 1384 O O . THR A 1 181 ? -29.959 -1.186 41.338 1.00 33.50 181 THR A O 1
ATOM 1387 N N . THR A 1 182 ? -30.745 -2.071 43.253 1.00 43.50 182 THR A N 1
ATOM 1388 C CA . THR A 1 182 ? -32.093 -1.548 43.428 1.00 43.50 182 THR A CA 1
ATOM 1389 C C . THR A 1 182 ? -32.206 -0.023 43.240 1.00 43.50 182 THR A C 1
ATOM 1391 O O . THR A 1 182 ? -31.312 0.717 43.635 1.00 43.50 182 THR A O 1
ATOM 1394 N N . ASN A 1 183 ? -33.378 0.410 42.745 1.00 40.31 183 ASN A N 1
ATOM 1395 C CA . ASN A 1 183 ? -33.927 1.782 42.672 1.00 40.31 183 ASN A CA 1
ATOM 1396 C C . ASN A 1 183 ? -33.653 2.641 41.419 1.00 40.31 183 ASN A C 1
ATOM 1398 O O . ASN A 1 183 ? -33.057 3.706 41.505 1.00 40.31 183 ASN A O 1
ATOM 1402 N N . SER A 1 184 ? -34.224 2.242 40.272 1.00 37.94 184 SER A N 1
ATOM 1403 C CA . SER A 1 184 ? -34.722 3.151 39.213 1.00 37.94 184 SER A CA 1
ATOM 1404 C C . SER A 1 184 ? -35.461 2.330 38.137 1.00 37.94 184 SER A C 1
ATOM 1406 O O . SER A 1 184 ? -34.859 1.836 37.187 1.00 37.94 184 SER A O 1
ATOM 1408 N N . LYS A 1 185 ? -36.768 2.070 38.315 1.00 43.00 185 LYS A N 1
ATOM 1409 C CA . LYS A 1 185 ? -37.549 1.143 37.458 1.00 43.00 185 LYS A CA 1
ATOM 1410 C C . LYS A 1 185 ? -38.684 1.808 36.668 1.00 43.00 185 LYS A C 1
ATOM 1412 O O . LYS A 1 185 ? -39.691 1.154 36.419 1.00 43.00 185 LYS A O 1
ATOM 1417 N N . ILE A 1 186 ? -38.572 3.076 36.264 1.00 46.19 186 ILE A N 1
ATOM 1418 C CA . ILE A 1 186 ? -39.636 3.684 35.434 1.00 46.19 186 ILE A CA 1
ATOM 1419 C C . ILE A 1 186 ? -39.131 4.327 34.128 1.00 46.19 186 ILE A C 1
ATOM 1421 O O . ILE A 1 186 ? -39.854 4.273 33.141 1.00 46.19 186 ILE A O 1
ATOM 1425 N N . GLU A 1 187 ? -37.880 4.784 34.010 1.00 51.81 187 GLU A N 1
ATOM 1426 C CA . GLU A 1 187 ? -37.471 5.536 32.800 1.00 51.81 187 GLU A CA 1
ATOM 1427 C C . GLU A 1 187 ? -36.729 4.724 31.720 1.00 51.81 187 GLU A C 1
ATOM 1429 O O . GLU A 1 187 ? -36.799 5.057 30.539 1.00 51.81 187 GLU A O 1
ATOM 1434 N N . ASN A 1 188 ? -36.088 3.600 32.061 1.00 56.34 188 ASN A N 1
ATOM 1435 C CA . ASN A 1 188 ? -35.234 2.874 31.103 1.00 56.34 188 ASN A CA 1
ATOM 1436 C C . ASN A 1 188 ? -35.995 1.954 30.122 1.00 56.34 188 ASN A C 1
ATOM 1438 O O . ASN A 1 188 ? -35.477 1.592 29.068 1.00 56.34 188 ASN A O 1
ATOM 1442 N N . GLY A 1 189 ? -37.239 1.575 30.439 1.00 59.62 189 GLY A N 1
ATOM 1443 C CA . GLY A 1 189 ? -38.012 0.621 29.631 1.00 59.62 189 GLY A CA 1
ATOM 1444 C C . GLY A 1 189 ? -38.577 1.195 28.328 1.00 59.62 189 GLY A C 1
ATOM 1445 O O . GLY A 1 189 ? -38.841 0.441 27.391 1.00 59.62 189 GLY A O 1
ATOM 1446 N N . ASN A 1 190 ? -38.760 2.515 28.246 1.00 68.50 190 ASN A N 1
ATOM 1447 C CA . ASN A 1 190 ? -39.335 3.165 27.065 1.00 68.50 190 ASN A CA 1
ATOM 1448 C C . ASN A 1 190 ? -38.272 3.467 26.003 1.00 68.50 190 ASN A C 1
ATOM 1450 O O . ASN A 1 190 ? -38.555 3.364 24.812 1.00 68.50 190 ASN A O 1
ATOM 1454 N N . VAL A 1 191 ? -37.032 3.740 26.419 1.00 74.75 191 VAL A N 1
ATOM 1455 C CA . VAL A 1 191 ? -35.907 4.006 25.509 1.00 74.75 191 VAL A CA 1
ATOM 1456 C C . VAL A 1 191 ? -35.531 2.756 24.709 1.00 74.75 191 VAL A C 1
ATOM 1458 O O . VAL A 1 191 ? -35.374 2.828 23.492 1.00 74.75 191 VAL A O 1
ATOM 1461 N N . GLU A 1 192 ? -35.472 1.586 25.351 1.00 77.69 192 GLU A N 1
ATOM 1462 C CA . GLU A 1 192 ? -35.179 0.327 24.651 1.00 77.69 192 GLU A CA 1
ATOM 1463 C C . GLU A 1 192 ? -36.288 -0.046 23.651 1.00 77.69 192 GLU A C 1
ATOM 1465 O O . GLU A 1 192 ? -36.015 -0.519 22.546 1.00 77.69 192 GLU A O 1
ATOM 1470 N N . LYS A 1 193 ? -37.553 0.224 23.996 1.00 78.56 193 LYS A N 1
ATOM 1471 C CA . LYS A 1 193 ? -38.690 -0.004 23.092 1.00 78.56 193 LYS A CA 1
ATOM 1472 C C . LYS A 1 193 ? -38.675 0.949 21.896 1.00 78.56 193 LYS A C 1
ATOM 1474 O O . LYS A 1 193 ? -38.977 0.513 20.789 1.00 78.56 193 LYS A O 1
ATOM 1479 N N . LEU A 1 194 ? -38.278 2.208 22.096 1.00 82.50 194 LEU A N 1
ATOM 1480 C CA . LEU A 1 194 ? -38.112 3.190 21.020 1.00 82.50 194 LEU A CA 1
ATOM 1481 C C . LEU A 1 194 ? -36.979 2.809 20.057 1.00 82.50 194 LEU A C 1
ATOM 1483 O O . LEU A 1 194 ? -37.138 2.961 18.847 1.00 82.50 194 LEU A O 1
ATOM 1487 N N . LEU A 1 195 ? -35.871 2.263 20.571 1.00 83.12 195 LEU A N 1
ATOM 1488 C CA . LEU A 1 195 ? -34.768 1.763 19.742 1.00 83.12 195 LEU A CA 1
ATOM 1489 C C . LEU A 1 195 ? -35.207 0.590 18.859 1.00 83.12 195 LEU A C 1
ATOM 1491 O O . LEU A 1 195 ? -34.970 0.622 17.654 1.00 83.12 195 LEU A O 1
ATOM 1495 N N . ARG A 1 196 ? -35.929 -0.390 19.417 1.00 82.62 196 ARG A N 1
ATOM 1496 C CA . ARG A 1 196 ? -36.465 -1.519 18.632 1.00 82.62 196 ARG A CA 1
ATOM 1497 C C . ARG A 1 196 ? -37.484 -1.077 17.585 1.00 82.62 196 ARG A C 1
ATOM 1499 O O . ARG A 1 196 ? -37.513 -1.619 16.489 1.00 82.62 196 ARG A O 1
ATOM 1506 N N . LEU A 1 197 ? -38.310 -0.082 17.901 1.00 84.69 197 LEU A N 1
ATOM 1507 C CA . LEU A 1 197 ? -39.242 0.505 16.938 1.00 84.69 197 LEU A CA 1
ATOM 1508 C C . LEU A 1 197 ? -38.517 1.147 15.754 1.00 84.69 197 LEU A C 1
ATOM 1510 O O . LEU A 1 197 ? -38.964 0.998 14.621 1.00 84.69 197 LEU A O 1
ATOM 1514 N N . LYS A 1 198 ? -37.383 1.810 16.006 1.00 86.62 198 LYS A N 1
ATOM 1515 C CA . LYS A 1 198 ? -36.569 2.419 14.953 1.00 86.62 198 LYS A CA 1
ATOM 1516 C C . LYS A 1 198 ? -35.901 1.359 14.075 1.00 86.62 198 LYS A C 1
ATOM 1518 O O . LYS A 1 198 ? -35.930 1.481 12.860 1.00 86.62 198 LYS A O 1
ATOM 1523 N N . GLU A 1 199 ? -35.384 0.287 14.671 1.00 86.44 199 GLU A N 1
ATOM 1524 C CA . GLU A 1 199 ? -34.817 -0.839 13.915 1.00 86.44 199 GLU A CA 1
ATOM 1525 C C . GLU A 1 199 ? -35.856 -1.523 13.008 1.00 86.44 199 GLU A C 1
ATOM 1527 O O . GLU A 1 199 ? -35.537 -1.923 11.889 1.00 86.44 199 GLU A O 1
ATOM 1532 N N . LEU A 1 200 ? -37.113 -1.634 13.453 1.00 86.12 200 LEU A N 1
ATOM 1533 C CA . LEU A 1 200 ? -38.205 -2.200 12.650 1.00 86.12 200 LEU A CA 1
ATOM 1534 C C . LEU A 1 200 ? -38.632 -1.289 11.486 1.00 86.12 200 LEU A C 1
ATOM 1536 O O . LEU A 1 200 ? -39.015 -1.792 10.430 1.00 86.12 200 LEU A O 1
ATOM 1540 N N . LEU A 1 201 ? -38.532 0.032 11.652 1.00 87.62 201 LEU A N 1
ATOM 1541 C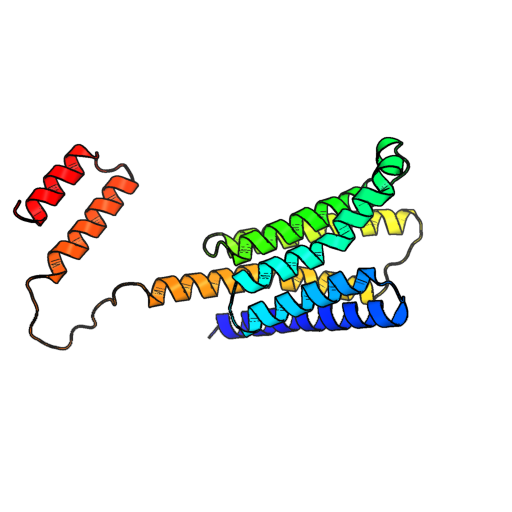 CA . LEU A 1 201 ? -38.722 0.996 10.564 1.00 87.62 201 LEU A CA 1
ATOM 1542 C C . LEU A 1 201 ? -37.562 0.925 9.558 1.00 87.62 201 LEU A C 1
ATOM 1544 O O . LEU A 1 201 ? -37.790 0.802 8.359 1.00 87.62 201 LEU A O 1
ATOM 1548 N N . ASP A 1 202 ? -36.318 0.915 10.048 1.00 85.44 202 ASP A N 1
ATOM 1549 C CA . ASP A 1 202 ? -35.107 0.863 9.216 1.00 85.44 202 ASP A CA 1
ATOM 1550 C C . ASP A 1 202 ? -35.003 -0.449 8.406 1.00 85.44 202 ASP A C 1
ATOM 1552 O O . ASP A 1 202 ? -34.375 -0.491 7.348 1.00 85.44 202 ASP A O 1
ATOM 1556 N N . THR A 1 203 ? -35.631 -1.529 8.885 1.00 86.31 203 THR A N 1
ATOM 1557 C CA . THR A 1 203 ? -35.736 -2.821 8.179 1.00 86.31 203 THR A CA 1
ATOM 1558 C C . THR A 1 203 ? -36.961 -2.926 7.264 1.00 86.31 203 THR A C 1
ATOM 1560 O O . THR A 1 203 ? -37.136 -3.951 6.606 1.00 86.31 203 THR A O 1
ATOM 1563 N N . GLY A 1 204 ? -37.791 -1.880 7.191 1.00 80.44 204 GLY A N 1
ATOM 1564 C CA . GLY A 1 204 ? -38.988 -1.827 6.347 1.00 80.44 204 GLY A CA 1
ATOM 1565 C C . GLY A 1 204 ? -40.137 -2.720 6.823 1.00 80.44 204 GLY A C 1
ATOM 1566 O O . GLY A 1 204 ? -41.048 -3.002 6.050 1.00 80.44 204 GLY A O 1
ATOM 1567 N N . VAL A 1 205 ? -40.090 -3.194 8.074 1.00 86.12 205 VAL A N 1
ATOM 1568 C CA . VAL A 1 205 ? -41.142 -4.020 8.692 1.00 86.12 205 VAL A CA 1
ATOM 1569 C C . VAL A 1 205 ? -42.313 -3.158 9.175 1.00 86.12 205 VAL A C 1
ATOM 1571 O O . VAL A 1 205 ? -43.439 -3.644 9.238 1.00 86.12 205 VAL A O 1
ATOM 1574 N N . LEU A 1 206 ? -42.050 -1.893 9.510 1.00 86.56 206 LEU A N 1
ATOM 1575 C CA . LEU A 1 206 ? -43.053 -0.877 9.842 1.00 86.56 206 LEU A CA 1
ATOM 1576 C C . LEU A 1 206 ? -43.021 0.249 8.809 1.00 86.56 206 LEU A C 1
ATOM 1578 O O . LEU A 1 206 ? -41.955 0.570 8.283 1.00 86.56 206 LEU A O 1
ATOM 1582 N N . THR A 1 207 ? -44.165 0.893 8.577 1.00 84.69 207 THR A N 1
ATOM 1583 C CA . THR A 1 207 ? -44.209 2.177 7.857 1.00 84.69 207 THR A CA 1
ATOM 1584 C C . THR A 1 207 ? -43.944 3.351 8.806 1.00 84.69 207 THR A C 1
ATOM 1586 O O . THR A 1 207 ? -44.045 3.219 10.032 1.00 84.69 207 THR A O 1
ATOM 1589 N N . GLU A 1 208 ? -43.609 4.524 8.256 1.00 82.06 208 GLU A N 1
ATOM 1590 C CA . GLU A 1 208 ? -43.394 5.738 9.059 1.00 82.06 208 GLU A CA 1
ATOM 1591 C C . GLU A 1 208 ? -44.635 6.106 9.892 1.00 82.06 208 GLU A C 1
ATOM 1593 O O . GLU A 1 208 ? -44.500 6.516 11.045 1.00 82.06 208 GLU A O 1
ATOM 1598 N N . GLU A 1 209 ? -45.844 5.879 9.364 1.00 85.88 209 GLU A N 1
ATOM 1599 C CA . GLU A 1 209 ? -47.098 6.164 10.073 1.00 85.88 209 GLU A CA 1
ATOM 1600 C C . GLU A 1 209 ? -47.314 5.229 11.276 1.00 85.88 209 GLU A C 1
ATOM 1602 O O . GLU A 1 209 ? -47.728 5.666 12.355 1.00 85.88 209 GLU A O 1
ATOM 1607 N N . GLU A 1 210 ? -46.998 3.940 11.124 1.00 83.25 210 GLU A N 1
ATOM 1608 C CA . GLU A 1 210 ? -47.119 2.941 12.192 1.00 83.25 210 GLU A CA 1
ATOM 1609 C C . GLU A 1 210 ? -46.071 3.137 13.291 1.00 83.25 210 GLU A C 1
ATOM 1611 O O . GLU A 1 210 ? -46.345 2.918 14.480 1.00 83.25 210 GLU A O 1
ATOM 1616 N N . PHE A 1 211 ? -44.872 3.573 12.903 1.00 87.38 211 PHE A N 1
ATOM 1617 C CA . PHE A 1 211 ? -43.817 3.945 13.833 1.00 87.38 211 PHE A CA 1
ATOM 1618 C C . PHE A 1 211 ? -44.240 5.138 14.697 1.00 87.38 211 PHE A C 1
ATOM 1620 O O . PHE A 1 211 ? -44.134 5.074 15.926 1.00 87.38 211 PHE A O 1
ATOM 1627 N N . ASP A 1 212 ? -44.774 6.198 14.087 1.00 83.19 212 ASP A N 1
ATOM 1628 C CA . ASP A 1 212 ? -45.133 7.420 14.809 1.00 83.19 212 ASP A CA 1
ATOM 1629 C C . ASP A 1 212 ? -46.325 7.210 15.759 1.00 83.19 212 ASP A C 1
ATOM 1631 O O . ASP A 1 212 ? -46.327 7.718 16.886 1.00 83.19 212 ASP A O 1
ATOM 1635 N N . ALA A 1 213 ? -47.299 6.377 15.373 1.00 85.56 213 ALA A N 1
ATOM 1636 C CA . ALA A 1 213 ? -48.403 5.972 16.245 1.00 85.56 213 ALA A CA 1
ATOM 1637 C C . ALA A 1 213 ? -47.918 5.210 17.494 1.00 85.56 213 ALA A C 1
ATOM 1639 O O . ALA A 1 213 ? -48.313 5.524 18.622 1.00 85.56 213 ALA A O 1
ATOM 1640 N N . LYS A 1 214 ? -47.014 4.236 17.321 1.00 83.50 214 LYS A N 1
ATOM 1641 C CA . LYS A 1 214 ? -46.462 3.440 18.432 1.00 83.50 214 LYS A CA 1
ATOM 1642 C C . LYS A 1 214 ? -45.495 4.242 19.306 1.00 83.50 214 LYS A C 1
ATOM 1644 O O . LYS A 1 214 ? -45.443 4.029 20.517 1.00 83.50 214 LYS A O 1
ATOM 1649 N N . LYS A 1 215 ? -44.764 5.195 18.723 1.00 84.38 215 LYS A N 1
ATOM 1650 C CA . LYS A 1 215 ? -43.904 6.140 19.446 1.00 84.38 215 LYS A CA 1
ATOM 1651 C C . LYS A 1 215 ? -44.712 7.047 20.377 1.00 84.38 215 LYS A C 1
ATOM 1653 O O . LYS A 1 215 ? -44.321 7.205 21.531 1.00 84.38 215 LYS A O 1
ATOM 1658 N N . LYS A 1 216 ? -45.850 7.587 19.923 1.00 83.56 216 LYS A N 1
ATOM 1659 C CA . LYS A 1 216 ? -46.757 8.389 20.770 1.00 83.56 216 LYS A CA 1
ATOM 1660 C C . LYS A 1 216 ? -47.343 7.574 21.923 1.00 83.56 216 LYS A C 1
ATOM 1662 O O . LYS A 1 216 ? -47.287 8.023 23.063 1.00 83.56 216 LYS A O 1
ATOM 1667 N N . GLN A 1 217 ? -47.773 6.336 21.658 1.00 80.06 217 GLN A N 1
ATOM 1668 C CA . GLN A 1 217 ? -48.242 5.415 22.705 1.00 80.06 217 GLN A CA 1
ATOM 1669 C C . GLN A 1 217 ? -47.172 5.110 23.764 1.00 80.06 217 GLN A C 1
ATOM 1671 O O . GLN A 1 217 ? -47.489 4.995 24.942 1.00 80.06 217 GLN A O 1
ATOM 1676 N N . LEU A 1 218 ? -45.902 4.984 23.370 1.00 77.19 218 LEU A N 1
ATOM 1677 C CA . LEU A 1 218 ? -44.794 4.732 24.302 1.00 77.19 218 LEU A CA 1
ATOM 1678 C C . LEU A 1 218 ? -44.378 5.955 25.120 1.00 77.19 218 LEU A C 1
ATOM 1680 O O . LEU A 1 218 ? -43.802 5.799 26.196 1.00 77.19 218 LEU A O 1
ATOM 1684 N N . LEU A 1 219 ? -44.643 7.151 24.601 1.00 78.50 219 LEU A N 1
ATOM 1685 C CA . LEU A 1 219 ? -44.332 8.422 25.249 1.00 78.50 219 LEU A CA 1
ATOM 1686 C C . LEU A 1 219 ? -45.534 9.017 26.005 1.00 78.50 219 LEU A C 1
ATOM 1688 O O . LEU A 1 219 ? -45.371 10.064 26.623 1.00 78.50 219 LEU A O 1
ATOM 1692 N N . ASN A 1 220 ? -46.698 8.345 25.998 1.00 67.25 220 ASN A N 1
ATOM 1693 C CA . ASN A 1 220 ? -47.966 8.828 26.566 1.00 67.25 220 ASN A CA 1
ATOM 1694 C C . ASN A 1 220 ? -48.313 10.267 26.120 1.00 67.25 220 ASN A C 1
ATOM 1696 O O . ASN A 1 220 ? -48.682 11.103 26.946 1.00 67.25 220 ASN A O 1
ATOM 1700 N N . LEU A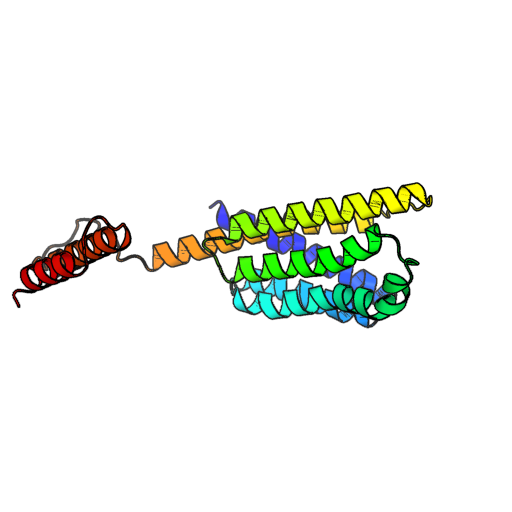 1 221 ? -48.156 10.544 24.820 1.00 54.09 221 LEU A N 1
ATOM 1701 C CA . LEU A 1 221 ? -48.471 11.821 24.160 1.00 54.09 221 LEU A CA 1
ATOM 1702 C C . LEU A 1 221 ? -49.791 11.758 23.389 1.00 54.09 221 LEU A C 1
ATOM 1704 O O . LEU A 1 221 ? -50.043 10.709 22.751 1.00 54.09 221 LEU A O 1
#

Foldseek 3Di:
DVLVVLLVLLLVLLVVLLVLLVVCCVPVVDPLSVLQNQLSVQVSVCSVVVPLVSNQSSLVSQLVVLVVQCVVCVVVVVVVNDDPLSVLLSVLSNQLSVLLNVLSVDLQCLQVSLLVSLVSLVVSVVSVVVVCVVVVHDDDPSNVSNSVSVSSSSNSSSVNSNVSVVVVVVVPPDDPDDPDDDDDPDPPPLVVVLVVLVVCVVVVVDPPVRSVVVNCVSVVD

Sequence (221 aa):
MENKNIKNITVLCFAVITGIDIFYLVTAFHYWNLSSVLGSALLVIALLTSTPLLSVPGFVFGIIPAIRSFALNFYAIINGWIPLALILNWIGGIVVYALLMVASLNPKSARNLGVVAAVAEVVKYASLLIWQWSEGYEASALSVLYVLLFLAGAVLWGFTWNGIGKKAIADNSPAKNDPTTTNSKIENGNVEKLLRLKELLDTGVLTEEEFDAKKKQLLNL

pLDDT: mean 87.35, std 14.3, range [33.5, 98.19]

Radius of gyration: 24.42 Å; chains: 1; bounding box: 70×25×71 Å